Protein AF-A0A6J6LZM2-F1 (afdb_monomer)

Organism: NCBI:txid449393

Mean predicted aligned error: 17.9 Å

pLDDT: mean 74.16, std 23.74, range [33.97, 98.69]

Structure (mmCIF, N/CA/C/O backbone):
data_AF-A0A6J6LZM2-F1
#
_entry.id   AF-A0A6J6LZM2-F1
#
loop_
_atom_site.group_PDB
_atom_site.id
_atom_site.type_symbol
_atom_site.label_atom_id
_atom_site.label_alt_id
_atom_site.label_comp_id
_atom_site.label_asym_id
_atom_site.label_entity_id
_atom_site.label_seq_id
_atom_site.pdbx_PDB_ins_code
_atom_site.Cartn_x
_atom_site.Cartn_y
_atom_site.Cartn_z
_atom_site.occupancy
_atom_site.B_iso_or_equiv
_atom_site.auth_seq_id
_atom_site.auth_comp_id
_atom_site.auth_asym_id
_atom_site.auth_atom_id
_atom_site.pdbx_PDB_model_num
ATOM 1 N N . MET A 1 1 ? -71.709 -38.633 63.767 1.00 40.56 1 MET A N 1
ATOM 2 C CA . MET A 1 1 ? -70.399 -38.122 64.224 1.00 40.56 1 MET A CA 1
ATOM 3 C C . MET A 1 1 ? -69.840 -37.260 63.106 1.00 40.56 1 MET A C 1
ATOM 5 O O . MET A 1 1 ? -69.615 -37.784 62.026 1.00 40.56 1 MET A O 1
ATOM 9 N N . THR A 1 2 ? -69.737 -35.948 63.313 1.00 35.88 2 THR A N 1
ATOM 10 C CA . THR A 1 2 ? -69.469 -34.979 62.235 1.00 35.88 2 THR A CA 1
ATOM 11 C C . THR A 1 2 ? -68.066 -34.414 62.396 1.00 35.88 2 THR A C 1
ATOM 13 O O . THR A 1 2 ? -67.796 -33.762 63.401 1.00 35.88 2 THR A O 1
ATOM 16 N N . ILE A 1 3 ? -67.184 -34.636 61.420 1.00 43.44 3 ILE A N 1
ATOM 17 C CA . ILE A 1 3 ? -65.823 -34.088 61.435 1.00 43.44 3 ILE A CA 1
ATOM 18 C C . ILE A 1 3 ? -65.749 -32.944 60.422 1.00 43.44 3 ILE A C 1
ATOM 20 O O . ILE A 1 3 ? -65.958 -33.139 59.227 1.00 43.44 3 ILE A O 1
ATOM 24 N N . LYS A 1 4 ? -65.481 -31.734 60.921 1.00 45.94 4 LYS A N 1
ATOM 25 C CA . LYS A 1 4 ? -65.188 -30.551 60.106 1.00 45.94 4 LYS A CA 1
ATOM 26 C C . LYS A 1 4 ? -63.681 -30.509 59.858 1.00 45.94 4 LYS A C 1
ATOM 28 O O . LYS A 1 4 ? -62.927 -30.480 60.826 1.00 45.94 4 LYS A O 1
ATOM 33 N N . TYR A 1 5 ? -63.249 -30.430 58.602 1.00 47.47 5 TYR A N 1
ATOM 34 C CA . TYR A 1 5 ? -61.855 -30.125 58.271 1.00 47.47 5 TYR A CA 1
ATOM 35 C C . TYR A 1 5 ? -61.722 -28.650 57.891 1.00 47.47 5 TYR A C 1
ATOM 37 O O . TYR A 1 5 ? -62.470 -28.138 57.058 1.00 47.47 5 TYR A O 1
ATOM 45 N N . ALA A 1 6 ? -60.798 -27.953 58.553 1.00 47.53 6 ALA A N 1
ATOM 46 C CA . ALA A 1 6 ? -60.553 -26.533 58.342 1.00 47.53 6 ALA A CA 1
ATOM 47 C C . ALA A 1 6 ? -59.684 -26.290 57.098 1.00 47.53 6 ALA A C 1
ATOM 49 O O . ALA A 1 6 ? -58.771 -27.056 56.790 1.00 47.53 6 ALA A O 1
ATOM 50 N N . LYS A 1 7 ? -59.956 -25.186 56.399 1.00 45.88 7 LYS A N 1
ATOM 51 C CA . LYS A 1 7 ? -59.209 -24.745 55.219 1.00 45.88 7 LYS A CA 1
ATOM 52 C C . LYS A 1 7 ? -57.905 -24.073 55.665 1.00 45.88 7 LYS A C 1
ATOM 54 O O . LYS A 1 7 ? -57.946 -22.956 56.170 1.00 45.88 7 LYS A O 1
ATOM 59 N N . SER A 1 8 ? -56.766 -24.743 55.483 1.00 45.84 8 SER A N 1
ATOM 60 C CA . SER A 1 8 ? -55.446 -24.139 55.708 1.00 45.84 8 SER A CA 1
ATOM 61 C C . SER A 1 8 ? -55.007 -23.353 54.472 1.00 45.84 8 SER A C 1
ATOM 63 O O . SER A 1 8 ? -54.964 -23.901 53.371 1.00 45.84 8 SER A O 1
ATOM 65 N N . LEU A 1 9 ? -54.704 -22.066 54.650 1.00 38.81 9 LEU A N 1
ATOM 66 C CA . LEU A 1 9 ? -54.171 -21.188 53.612 1.00 38.81 9 LEU A CA 1
ATOM 67 C C . LEU A 1 9 ? -52.664 -21.031 53.837 1.00 38.81 9 LEU A C 1
ATOM 69 O O . LEU A 1 9 ? -52.239 -20.251 54.686 1.00 38.81 9 LEU A O 1
ATOM 73 N N . ALA A 1 10 ? -51.855 -21.776 53.085 1.00 46.41 10 ALA A N 1
ATOM 74 C CA . ALA A 1 10 ? -50.405 -21.620 53.117 1.00 46.41 10 ALA A CA 1
ATOM 75 C C . ALA A 1 10 ? -50.000 -20.348 52.353 1.00 46.41 10 ALA A C 1
ATOM 77 O O . ALA A 1 10 ? -49.985 -20.328 51.123 1.00 46.41 10 ALA A O 1
ATOM 78 N N .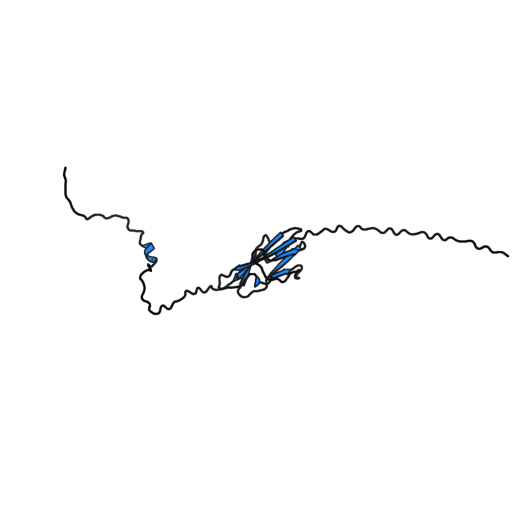 ALA A 1 11 ? -49.668 -19.285 53.085 1.00 40.69 11 ALA A N 1
ATOM 79 C CA . ALA A 1 11 ? -49.042 -18.099 52.514 1.00 40.69 11 ALA A CA 1
ATOM 80 C C . ALA A 1 11 ? -47.569 -18.404 52.193 1.00 40.69 11 ALA A C 1
ATOM 82 O O . ALA A 1 11 ? -46.698 -18.291 53.054 1.00 40.69 11 ALA A O 1
ATOM 83 N N . ALA A 1 12 ? -47.288 -18.807 50.953 1.00 45.56 12 ALA A N 1
ATOM 84 C CA . ALA A 1 12 ? -45.922 -18.881 50.451 1.00 45.56 12 ALA A CA 1
ATOM 85 C C . ALA A 1 12 ? -45.390 -17.453 50.244 1.00 45.56 12 ALA A C 1
ATOM 87 O O . ALA A 1 12 ? -45.835 -16.742 49.343 1.00 45.56 12 ALA A O 1
ATOM 88 N N . GLY A 1 13 ? -44.463 -17.021 51.100 1.00 45.56 13 GLY A N 1
ATOM 89 C CA . GLY A 1 13 ? -43.799 -15.728 50.955 1.00 45.56 13 GLY A CA 1
ATOM 90 C C . GLY A 1 13 ? -42.962 -15.693 49.678 1.00 45.56 13 GLY A C 1
ATOM 91 O O . GLY A 1 13 ? -42.060 -16.512 49.504 1.00 45.56 13 GLY A O 1
ATOM 92 N N . ALA A 1 14 ? -43.249 -14.745 48.786 1.00 51.59 14 ALA A N 1
ATOM 93 C CA . ALA A 1 14 ? -42.447 -14.535 47.591 1.00 51.59 14 ALA A CA 1
ATOM 94 C C . ALA A 1 14 ? -41.102 -13.898 47.973 1.00 51.59 14 ALA A C 1
ATOM 96 O O . ALA A 1 14 ? -41.057 -12.760 48.443 1.00 51.59 14 ALA A O 1
ATOM 97 N N . VAL A 1 15 ? -40.001 -14.614 47.743 1.00 47.09 15 VAL A N 1
ATOM 98 C CA . VAL A 1 15 ? -38.661 -14.020 47.782 1.00 47.09 15 VAL A CA 1
ATOM 99 C C . VAL A 1 15 ? -38.482 -13.220 46.496 1.00 47.09 15 VAL A C 1
ATOM 101 O O . VAL A 1 15 ? -38.313 -13.792 45.420 1.00 47.09 15 VAL A O 1
ATOM 104 N N . ALA A 1 16 ? -38.543 -11.893 46.599 1.00 49.19 16 ALA A N 1
ATOM 105 C CA . ALA A 1 16 ? -38.201 -11.015 45.491 1.00 49.19 16 ALA A CA 1
ATOM 106 C C . ALA A 1 16 ? -36.693 -11.117 45.222 1.00 49.19 16 ALA A C 1
ATOM 108 O O . ALA A 1 16 ? -35.876 -10.583 45.973 1.00 49.19 16 ALA A O 1
ATOM 109 N N . LEU A 1 17 ? -36.323 -11.823 44.153 1.00 46.66 17 LEU A N 1
ATOM 110 C CA . LEU A 1 17 ? -34.956 -11.826 43.657 1.00 46.66 17 LEU A CA 1
ATOM 111 C C . LEU A 1 17 ? -34.710 -10.475 42.974 1.00 46.66 17 LEU A C 1
ATOM 113 O O . LEU A 1 17 ? -35.109 -10.279 41.826 1.00 46.66 17 LEU A O 1
ATOM 117 N N . SER A 1 18 ? -34.107 -9.525 43.693 1.00 60.09 18 SER A N 1
ATOM 118 C CA . SER A 1 18 ? -33.718 -8.230 43.127 1.00 60.09 18 SER A CA 1
ATOM 119 C C . SER A 1 18 ? -32.687 -8.443 42.023 1.00 60.09 18 SER A C 1
ATOM 121 O O . SER A 1 18 ? -31.494 -8.586 42.290 1.00 60.09 18 SER A O 1
ATOM 123 N N . LEU A 1 19 ? -33.158 -8.479 40.777 1.00 56.97 19 LEU A N 1
ATOM 124 C CA . LEU A 1 19 ? -32.305 -8.537 39.604 1.00 56.97 19 LEU A CA 1
ATOM 125 C C . LEU A 1 19 ? -31.514 -7.228 39.535 1.00 56.97 19 LEU A C 1
ATOM 127 O O . LEU A 1 19 ? -32.080 -6.169 39.257 1.00 56.97 19 LEU A O 1
ATOM 131 N N . LEU A 1 20 ? -30.211 -7.294 39.812 1.00 55.22 20 LEU A N 1
ATOM 132 C CA . LEU A 1 20 ? -29.322 -6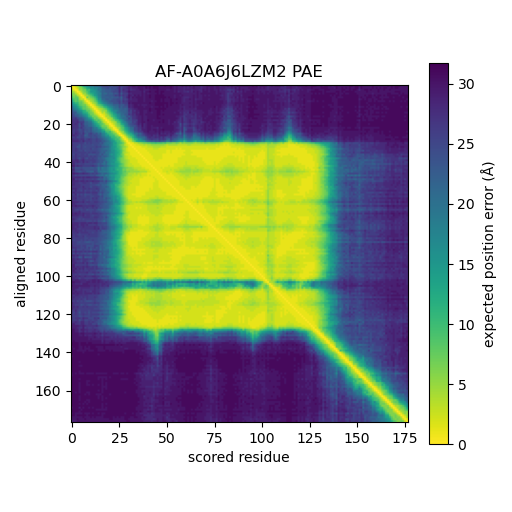.161 39.599 1.00 55.22 20 LEU A CA 1
ATOM 133 C C . LEU A 1 20 ? -29.268 -5.892 38.094 1.00 55.22 20 LEU A C 1
ATOM 135 O O . LEU A 1 20 ? -28.583 -6.600 37.356 1.00 55.22 20 LEU A O 1
ATOM 139 N N . VAL A 1 21 ? -29.987 -4.864 37.644 1.00 60.09 21 VAL A N 1
ATOM 140 C CA . VAL A 1 21 ? -29.789 -4.300 36.310 1.00 60.09 21 VAL A CA 1
ATOM 141 C C . VAL A 1 21 ? -28.433 -3.610 36.328 1.00 60.09 21 VAL A C 1
ATOM 143 O O . VAL A 1 21 ? -28.313 -2.428 36.647 1.00 60.09 21 VAL A O 1
ATOM 146 N N . VAL A 1 22 ? -27.393 -4.375 36.001 1.00 59.88 22 VAL A N 1
ATOM 147 C CA . VAL A 1 22 ? -26.161 -3.806 35.470 1.00 59.88 22 VAL A CA 1
ATOM 148 C C . VAL A 1 22 ? -26.579 -3.119 34.176 1.00 59.88 22 VAL A C 1
ATOM 150 O O . VAL A 1 22 ? -26.944 -3.785 33.206 1.00 59.88 22 VAL A O 1
ATOM 153 N N . ALA A 1 23 ? -26.612 -1.784 34.192 1.00 61.09 23 ALA A N 1
ATOM 154 C CA . ALA A 1 23 ? -26.753 -1.006 32.969 1.00 61.09 23 ALA A CA 1
ATOM 155 C C . ALA A 1 23 ? -25.689 -1.493 31.970 1.00 61.09 23 ALA A C 1
ATOM 157 O O . ALA A 1 23 ? -24.592 -1.847 32.417 1.00 61.09 23 ALA A O 1
ATOM 158 N N . PRO A 1 24 ? -25.979 -1.552 30.656 1.00 57.56 24 PRO A N 1
ATOM 159 C CA . PRO A 1 24 ? -24.965 -1.939 29.687 1.00 57.56 24 PRO A CA 1
ATOM 160 C C . PRO A 1 24 ? -23.736 -1.062 29.916 1.00 57.56 24 PRO A C 1
ATOM 162 O O . PRO A 1 24 ? -23.845 0.165 29.883 1.00 57.56 24 PRO A O 1
ATOM 165 N N . SER A 1 25 ? -22.602 -1.706 30.219 1.00 53.34 25 SER A N 1
ATOM 166 C CA . SER A 1 25 ? -21.306 -1.036 30.347 1.00 53.34 25 SER A CA 1
ATOM 167 C C . SER A 1 25 ? -21.168 -0.092 29.169 1.00 53.34 25 SER A C 1
ATOM 169 O O . SER A 1 25 ? -21.342 -0.562 28.045 1.00 53.34 25 SER A O 1
ATOM 171 N N . ASN A 1 26 ? -20.911 1.196 29.432 1.00 55.59 26 ASN A N 1
ATOM 172 C CA . ASN A 1 26 ? -20.861 2.232 28.406 1.00 55.59 26 ASN A CA 1
ATOM 173 C C . ASN A 1 26 ? -20.104 1.699 27.190 1.00 55.59 26 ASN A C 1
ATOM 175 O O . ASN A 1 26 ? -18.891 1.492 27.263 1.00 55.59 26 ASN A O 1
ATOM 179 N N . ALA A 1 27 ? -20.829 1.450 26.100 1.00 56.34 27 ALA A N 1
ATOM 180 C CA . ALA A 1 27 ? -20.200 1.182 24.828 1.00 56.34 27 ALA A CA 1
ATOM 181 C C . ALA A 1 27 ? -19.517 2.491 24.445 1.00 56.34 27 ALA A C 1
ATOM 183 O O . ALA A 1 27 ? -20.181 3.462 24.083 1.00 56.34 27 ALA A O 1
ATOM 184 N N . VAL A 1 28 ? -18.198 2.539 24.621 1.00 54.69 28 VAL A N 1
ATOM 185 C CA . VAL A 1 28 ? -17.382 3.523 23.926 1.00 54.69 28 VAL A CA 1
ATOM 186 C C . VAL A 1 28 ? -17.591 3.196 22.456 1.00 54.69 28 VAL A C 1
ATOM 188 O O . VAL A 1 28 ? -17.174 2.134 21.995 1.00 54.69 28 VAL A O 1
ATOM 191 N N . GLU A 1 29 ? -18.322 4.052 21.744 1.00 60.62 29 GLU A N 1
ATOM 192 C CA . GLU A 1 29 ? -18.279 4.010 20.290 1.00 60.62 29 GLU A CA 1
ATOM 193 C C . GLU A 1 29 ? -16.855 4.405 19.906 1.00 60.62 29 GLU A C 1
ATOM 195 O O . GLU A 1 29 ? -16.469 5.569 19.994 1.00 60.62 29 GLU A O 1
ATOM 200 N N . GLU A 1 30 ? -16.049 3.396 19.579 1.00 71.12 30 GLU A N 1
ATOM 201 C CA . GLU A 1 30 ? -14.716 3.566 19.017 1.00 71.12 30 GLU A CA 1
ATOM 202 C C . GLU A 1 30 ? -14.869 4.335 17.703 1.00 71.12 30 GLU A C 1
ATOM 204 O O . GLU A 1 30 ? -15.241 3.753 16.680 1.00 71.12 30 GLU A O 1
ATOM 209 N N . THR A 1 31 ? -14.634 5.651 17.736 1.00 92.06 31 THR A N 1
ATOM 210 C CA . THR A 1 31 ? -14.654 6.490 16.535 1.00 92.06 31 THR A CA 1
ATOM 211 C C . THR A 1 31 ? -13.666 5.896 15.534 1.00 92.06 31 THR A C 1
ATOM 213 O O . THR A 1 31 ? -12.463 5.873 15.825 1.00 92.06 31 THR A O 1
ATOM 216 N N . PRO A 1 32 ? -14.132 5.394 14.378 1.00 94.69 32 PRO A N 1
ATOM 217 C CA . PRO A 1 32 ? -13.262 4.690 13.457 1.00 94.69 32 PRO A CA 1
ATOM 218 C C . PRO A 1 32 ? -12.208 5.639 12.889 1.00 94.69 32 PRO A C 1
ATOM 220 O O . PRO A 1 32 ? -12.430 6.844 12.758 1.00 94.69 32 PRO A O 1
ATOM 223 N N . ALA A 1 33 ? -11.062 5.066 12.555 1.00 96.06 33 ALA A N 1
ATOM 224 C CA . ALA A 1 33 ? -9.932 5.741 11.947 1.00 96.06 33 ALA A CA 1
ATOM 225 C C . ALA A 1 33 ? -9.829 5.389 10.457 1.00 96.06 33 ALA A C 1
ATOM 227 O O . ALA A 1 33 ? -10.420 4.404 9.997 1.00 96.06 33 ALA A O 1
ATOM 228 N N . THR A 1 34 ? -9.054 6.167 9.706 1.00 96.88 34 THR A N 1
ATOM 229 C CA . THR A 1 34 ? -8.926 6.023 8.250 1.00 96.88 34 THR A CA 1
ATOM 230 C C . THR A 1 34 ? -7.465 5.871 7.834 1.00 96.88 34 THR A C 1
ATOM 232 O O . THR A 1 34 ? -6.629 6.710 8.155 1.00 96.88 34 THR A O 1
ATOM 235 N N . ILE A 1 35 ? -7.153 4.815 7.078 1.00 96.38 35 ILE A N 1
ATOM 236 C CA . ILE A 1 35 ? -5.832 4.595 6.474 1.00 96.38 35 ILE A CA 1
ATOM 237 C C . ILE A 1 35 ? -5.965 4.644 4.950 1.00 96.38 35 ILE A C 1
ATOM 239 O O . ILE A 1 35 ? -6.695 3.843 4.368 1.00 96.38 35 ILE A O 1
ATOM 243 N N . HIS A 1 36 ? -5.215 5.526 4.294 1.00 96.62 36 HIS A N 1
ATOM 244 C CA . HIS A 1 36 ? -5.037 5.549 2.843 1.00 96.62 36 HIS A CA 1
ATOM 245 C C . HIS A 1 36 ? -3.698 4.913 2.470 1.00 96.62 36 HIS A C 1
ATOM 247 O O . HIS A 1 36 ? -2.644 5.375 2.907 1.00 96.62 36 HIS A O 1
ATOM 253 N N . VAL A 1 37 ? -3.728 3.873 1.636 1.00 97.06 37 VAL A N 1
ATOM 254 C CA . VAL A 1 37 ? -2.528 3.232 1.083 1.00 97.06 37 VAL A CA 1
ATOM 255 C C . VAL A 1 37 ? -2.360 3.654 -0.371 1.00 97.06 37 VAL A C 1
ATOM 257 O O . VAL A 1 37 ? -3.142 3.246 -1.231 1.00 97.06 37 VAL A O 1
ATOM 260 N N . VAL A 1 38 ? -1.331 4.453 -0.650 1.00 97.00 38 VAL A N 1
ATOM 261 C CA . VAL A 1 38 ? -1.004 4.943 -1.996 1.00 97.00 38 VAL A CA 1
ATOM 262 C C . VAL A 1 38 ? 0.202 4.184 -2.543 1.00 97.00 38 VAL A C 1
ATOM 264 O O . VAL A 1 38 ? 1.238 4.069 -1.889 1.00 97.00 38 VAL A O 1
ATOM 267 N N . SER A 1 39 ? 0.083 3.697 -3.774 1.00 97.44 39 SER A N 1
ATOM 268 C CA . SER A 1 39 ? 1.181 3.127 -4.546 1.00 97.44 39 SER A CA 1
ATOM 269 C C . SER A 1 39 ? 1.666 4.153 -5.569 1.00 97.44 39 SER A C 1
ATOM 271 O O . SER A 1 39 ? 0.893 4.713 -6.343 1.00 97.44 39 SER A O 1
ATOM 273 N N . GLN A 1 40 ? 2.961 4.439 -5.548 1.00 97.50 40 GLN A N 1
ATOM 274 C CA . GLN A 1 40 ? 3.660 5.248 -6.538 1.00 97.50 40 GLN A CA 1
ATOM 275 C C . GLN A 1 40 ? 4.688 4.357 -7.229 1.00 97.50 40 GLN A C 1
ATOM 277 O O . GLN A 1 40 ? 5.322 3.530 -6.573 1.00 97.50 40 GLN A O 1
ATOM 282 N N . VAL A 1 41 ? 4.857 4.522 -8.540 1.00 98.12 41 VAL A N 1
ATOM 283 C CA . VAL A 1 41 ? 5.811 3.732 -9.325 1.00 98.12 41 VAL A CA 1
ATOM 284 C C . VAL A 1 41 ? 6.700 4.663 -10.135 1.00 98.12 41 VAL A C 1
ATOM 286 O O . VAL A 1 41 ? 6.203 5.560 -10.814 1.00 98.12 41 VAL A O 1
ATOM 289 N N . VAL A 1 42 ? 8.009 4.443 -10.053 1.00 97.25 42 VAL A N 1
ATOM 290 C CA . VAL A 1 42 ? 9.018 5.086 -10.896 1.00 97.25 42 VAL A CA 1
ATOM 291 C C . VAL A 1 42 ? 9.567 4.030 -11.850 1.00 97.25 42 VAL A C 1
ATOM 293 O O . VAL A 1 42 ? 9.842 2.906 -11.437 1.00 97.25 42 VAL A O 1
ATOM 296 N N . ASN A 1 43 ? 9.654 4.408 -13.123 1.00 95.69 43 ASN A N 1
ATOM 297 C CA . ASN A 1 43 ? 10.092 3.579 -14.241 1.00 95.69 43 ASN A CA 1
ATOM 298 C C . ASN A 1 43 ? 11.156 4.363 -15.030 1.00 95.69 43 ASN A C 1
ATOM 300 O O . ASN A 1 43 ? 10.839 4.964 -16.059 1.00 95.69 43 ASN A O 1
ATOM 304 N N . ASP A 1 44 ? 12.382 4.448 -14.512 1.00 94.69 44 ASP A N 1
ATOM 305 C CA . ASP A 1 44 ? 13.494 5.184 -15.135 1.00 94.69 44 ASP A CA 1
ATOM 306 C C . ASP A 1 44 ? 14.632 4.283 -15.658 1.00 94.69 44 ASP A C 1
ATOM 308 O O . ASP A 1 44 ? 15.559 4.758 -16.318 1.00 94.69 44 ASP A O 1
ATOM 312 N N 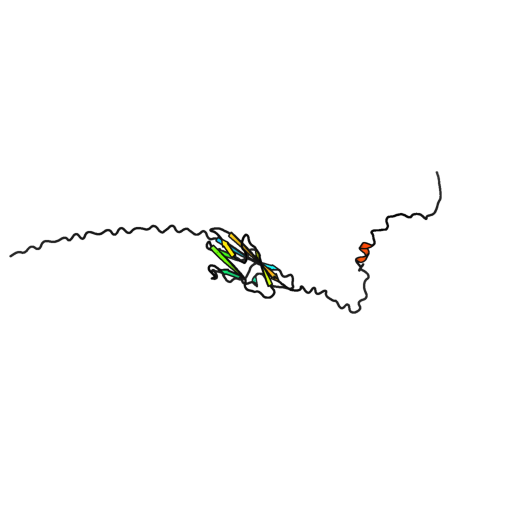. ASN A 1 45 ? 14.543 2.964 -15.460 1.00 93.88 45 ASN A N 1
ATOM 313 C CA . ASN A 1 45 ? 15.499 1.947 -15.914 1.00 93.88 45 ASN A CA 1
ATOM 314 C C . ASN A 1 45 ? 14.841 0.883 -16.822 1.00 93.88 45 ASN A C 1
ATOM 316 O O . ASN A 1 45 ? 15.171 -0.300 -16.756 1.00 93.88 45 ASN A O 1
ATOM 320 N N . LEU A 1 46 ? 13.965 1.327 -17.736 1.00 90.19 46 LEU A N 1
ATOM 321 C CA . LEU A 1 46 ? 13.195 0.507 -18.695 1.00 90.19 46 LEU A CA 1
ATOM 322 C C . LEU A 1 46 ? 12.061 -0.340 -18.077 1.00 90.19 46 LEU A C 1
ATOM 324 O O . LEU A 1 46 ? 11.444 -1.146 -18.780 1.00 90.19 46 LEU A O 1
ATOM 328 N N . GLY A 1 47 ? 11.739 -0.133 -16.800 1.00 94.12 47 GLY A N 1
ATOM 329 C CA . GLY A 1 47 ? 10.537 -0.655 -16.164 1.00 94.12 47 GLY A CA 1
ATOM 330 C C . GLY A 1 47 ? 9.249 -0.174 -16.840 1.00 94.12 47 GLY A C 1
ATOM 331 O O . GLY A 1 47 ? 9.200 0.859 -17.507 1.00 94.12 47 GLY A O 1
ATOM 332 N N . THR A 1 48 ? 8.175 -0.949 -16.687 1.00 95.81 48 THR A N 1
ATOM 333 C CA . THR A 1 48 ? 6.864 -0.663 -17.306 1.00 95.81 48 THR A CA 1
ATOM 334 C C . THR A 1 48 ? 5.680 -0.903 -16.370 1.00 95.81 48 THR A C 1
ATOM 336 O O . THR A 1 48 ? 4.530 -0.850 -16.807 1.00 95.81 48 THR A O 1
ATOM 339 N N . LYS A 1 49 ? 5.936 -1.180 -15.085 1.00 98.00 49 LYS A N 1
ATOM 340 C CA . LYS A 1 49 ? 4.888 -1.513 -14.117 1.00 98.00 49 LYS A CA 1
ATOM 341 C C . LYS A 1 49 ? 4.008 -0.316 -13.785 1.00 98.00 49 LYS A C 1
ATOM 343 O O . LYS A 1 49 ? 4.473 0.820 -13.705 1.00 98.00 49 LYS A O 1
ATOM 348 N N . LEU A 1 50 ? 2.733 -0.600 -13.556 1.00 98.12 50 LEU A N 1
ATOM 349 C CA . LEU A 1 50 ? 1.736 0.336 -13.050 1.00 98.12 50 LEU A CA 1
ATOM 350 C C . LEU A 1 50 ? 1.548 0.131 -11.541 1.00 98.12 50 LEU A C 1
ATOM 352 O O . LEU A 1 50 ? 1.876 -0.927 -11.006 1.00 98.12 50 LEU A O 1
ATOM 356 N N . ALA A 1 51 ? 0.953 1.108 -10.850 1.00 97.94 51 ALA A N 1
ATOM 357 C CA . ALA A 1 51 ? 0.628 0.998 -9.420 1.00 97.94 51 ALA A CA 1
ATOM 358 C C . ALA A 1 51 ? -0.183 -0.274 -9.085 1.00 97.94 51 ALA A C 1
ATOM 360 O O . ALA A 1 51 ? 0.045 -0.914 -8.060 1.00 97.94 51 ALA A O 1
ATOM 361 N N . SER A 1 52 ? -1.061 -0.694 -10.002 1.00 98.19 52 SER A N 1
ATOM 362 C CA . SER A 1 52 ? -1.892 -1.897 -9.890 1.00 98.19 52 SER A CA 1
ATOM 363 C C . SER A 1 52 ? -1.142 -3.226 -10.013 1.00 98.19 52 SER A C 1
ATOM 365 O O . SER A 1 52 ? -1.692 -4.254 -9.628 1.00 98.19 52 SER A O 1
ATOM 367 N N . ASP A 1 53 ? 0.092 -3.237 -10.529 1.00 98.50 53 ASP A N 1
ATOM 368 C CA . ASP A 1 53 ? 0.914 -4.455 -10.589 1.00 98.50 53 ASP A CA 1
ATOM 369 C C . ASP A 1 53 ? 1.503 -4.834 -9.218 1.00 98.50 53 ASP A C 1
ATOM 371 O O . ASP A 1 53 ? 1.951 -5.965 -9.016 1.00 98.50 53 ASP A O 1
ATOM 375 N N . PHE A 1 54 ? 1.490 -3.905 -8.259 1.00 98.44 54 PHE A N 1
ATOM 376 C CA . PHE A 1 54 ? 1.932 -4.129 -6.888 1.00 98.44 54 PHE A CA 1
ATOM 377 C C . PHE A 1 54 ? 0.739 -4.569 -6.037 1.00 98.44 54 PHE A C 1
ATOM 379 O O . PHE A 1 54 ? -0.218 -3.823 -5.852 1.00 98.44 54 PHE A O 1
ATOM 386 N N . THR A 1 55 ? 0.780 -5.791 -5.504 1.00 98.69 55 THR A N 1
ATOM 387 C CA . THR A 1 55 ? -0.259 -6.289 -4.586 1.00 98.69 55 THR A CA 1
ATOM 388 C C . THR A 1 55 ? 0.104 -5.943 -3.147 1.00 98.69 55 THR A C 1
ATOM 390 O O . THR A 1 55 ? 1.198 -6.281 -2.694 1.00 98.69 55 THR A O 1
ATOM 393 N N . PHE A 1 56 ? -0.818 -5.313 -2.426 1.00 98.38 56 PHE A N 1
ATOM 394 C CA . PHE A 1 56 ? -0.669 -4.883 -1.040 1.00 98.38 56 PHE A CA 1
ATOM 395 C C . PHE A 1 56 ? -1.571 -5.672 -0.083 1.00 98.38 56 PHE A C 1
ATOM 397 O O . PHE A 1 56 ? -2.588 -6.244 -0.474 1.00 98.38 56 PHE A O 1
ATOM 404 N N . SER A 1 57 ? -1.201 -5.647 1.195 1.00 98.25 57 SER A N 1
ATOM 405 C CA . SER A 1 57 ? -1.959 -6.190 2.325 1.00 98.25 57 SER A CA 1
ATOM 406 C C . SER A 1 57 ? -1.861 -5.235 3.509 1.00 98.25 57 SER A C 1
ATOM 408 O O . SER A 1 57 ? -0.752 -4.923 3.937 1.00 98.25 57 SER A O 1
ATOM 410 N N . VAL A 1 58 ? -2.991 -4.828 4.088 1.00 97.94 58 VAL A N 1
ATOM 411 C CA . VAL A 1 58 ? -3.041 -4.213 5.422 1.00 97.94 58 VAL A CA 1
ATOM 412 C C . VAL A 1 58 ? -3.330 -5.317 6.437 1.00 97.94 58 VAL A C 1
ATOM 414 O O . VAL A 1 58 ? -4.293 -6.072 6.290 1.00 97.94 58 VAL A O 1
ATOM 417 N N . LYS A 1 59 ? -2.494 -5.427 7.473 1.00 97.69 59 LYS A N 1
ATOM 418 C CA . LYS A 1 59 ? -2.620 -6.467 8.500 1.00 97.69 59 LYS A CA 1
ATOM 419 C C . LYS A 1 59 ? -2.776 -5.900 9.902 1.00 97.69 59 LYS A C 1
ATOM 421 O O . LYS A 1 59 ? -2.118 -4.928 10.257 1.00 97.69 59 LYS A O 1
ATOM 426 N N . PHE A 1 60 ? -3.585 -6.579 10.712 1.00 96.56 60 PHE A N 1
ATOM 427 C CA . PHE A 1 60 ? -3.749 -6.349 12.146 1.00 96.56 60 PHE A CA 1
ATOM 428 C C . PHE A 1 60 ? -3.464 -7.652 12.896 1.00 96.56 60 PHE A C 1
ATOM 430 O O . PHE A 1 60 ? -3.949 -8.714 12.507 1.00 96.56 60 PHE A O 1
ATOM 437 N N . GLY A 1 61 ? -2.624 -7.611 13.935 1.00 94.06 61 GLY A N 1
ATOM 438 C CA . GLY A 1 61 ? -2.227 -8.822 14.672 1.00 94.06 61 GLY A CA 1
ATOM 439 C C . GLY A 1 61 ? -1.570 -9.919 13.809 1.00 94.06 61 GLY A C 1
ATOM 440 O O . GLY A 1 61 ? -1.584 -11.085 14.189 1.00 94.06 61 GLY A O 1
ATOM 441 N N . GLY A 1 62 ? -1.028 -9.565 12.635 1.00 93.31 62 GLY A N 1
ATOM 442 C CA . GLY A 1 62 ? -0.433 -10.496 11.665 1.00 93.31 62 GLY A CA 1
ATOM 443 C C . GLY A 1 62 ? -1.399 -11.092 10.627 1.00 93.31 62 GLY A C 1
ATOM 444 O O . GLY A 1 62 ? -0.933 -11.706 9.666 1.00 93.31 62 GLY A O 1
ATOM 445 N N . ALA A 1 63 ? -2.712 -10.882 10.763 1.00 96.62 63 ALA A N 1
ATOM 446 C CA . ALA A 1 63 ? -3.730 -11.329 9.809 1.00 96.62 63 ALA A CA 1
ATOM 447 C C . ALA A 1 63 ? -4.185 -10.186 8.887 1.00 96.62 63 ALA A C 1
ATOM 449 O O . ALA A 1 63 ? -4.208 -9.029 9.302 1.00 96.62 63 ALA A O 1
ATOM 450 N N . ASP A 1 64 ? -4.545 -10.507 7.643 1.00 98.06 64 ASP A N 1
ATOM 451 C CA . ASP A 1 64 ? -5.128 -9.549 6.697 1.00 98.06 64 ASP A CA 1
ATOM 452 C C . ASP A 1 64 ? -6.487 -9.032 7.190 1.00 98.06 64 ASP A C 1
ATOM 454 O O . ASP A 1 64 ? -7.316 -9.808 7.673 1.00 98.06 64 ASP A O 1
ATOM 458 N N . ILE A 1 65 ? -6.720 -7.723 7.063 1.00 98.00 65 ILE A N 1
ATOM 459 C CA . ILE A 1 65 ? -8.023 -7.118 7.373 1.00 98.00 65 ILE A CA 1
ATOM 460 C C . ILE A 1 65 ? -8.990 -7.235 6.185 1.00 98.00 65 ILE A C 1
ATOM 462 O O . ILE A 1 65 ? -8.594 -7.558 5.063 1.00 98.00 65 ILE A O 1
ATOM 466 N N . ALA A 1 66 ? -10.272 -6.936 6.411 1.00 97.88 66 ALA A N 1
ATOM 467 C CA . ALA A 1 66 ? -11.259 -6.878 5.335 1.00 97.88 66 ALA A CA 1
ATOM 468 C C . ALA A 1 66 ? -10.808 -5.916 4.216 1.00 97.88 66 ALA A C 1
ATOM 470 O O . ALA A 1 66 ? -10.394 -4.790 4.484 1.00 97.88 66 ALA A O 1
ATOM 471 N N . GLY A 1 67 ? -10.877 -6.376 2.964 1.00 97.62 67 GLY A N 1
ATOM 472 C CA . GLY A 1 67 ? -10.364 -5.647 1.798 1.00 97.62 67 GLY A CA 1
ATOM 473 C C . GLY A 1 67 ? -8.890 -5.912 1.465 1.00 97.62 67 GLY A C 1
ATOM 474 O O . GLY A 1 67 ? -8.417 -5.397 0.460 1.00 97.62 67 GLY A O 1
ATOM 475 N N . SER A 1 68 ? -8.168 -6.718 2.252 1.00 97.94 68 SER A N 1
ATOM 476 C CA . SER A 1 68 ? -6.827 -7.215 1.903 1.00 97.94 68 SER A CA 1
ATOM 477 C C . SER A 1 68 ? -6.849 -8.693 1.473 1.00 97.94 68 SER A C 1
ATOM 479 O O . SER A 1 68 ? -7.651 -9.463 2.008 1.00 97.94 68 SER A O 1
ATOM 481 N N . PRO A 1 69 ? -5.963 -9.124 0.551 1.00 98.44 69 PRO A N 1
ATOM 482 C CA . PRO A 1 69 ? -5.046 -8.304 -0.249 1.00 98.44 69 PRO A CA 1
ATOM 483 C C . PRO A 1 69 ? -5.767 -7.513 -1.358 1.00 98.44 69 PRO A C 1
ATOM 485 O O . PRO A 1 69 ? -6.878 -7.856 -1.759 1.00 98.44 69 PRO A O 1
ATOM 488 N N . PHE A 1 70 ? -5.112 -6.475 -1.877 1.00 98.62 70 PHE A N 1
ATOM 489 C CA . PHE A 1 70 ? -5.636 -5.566 -2.902 1.00 98.62 70 PHE A CA 1
ATOM 490 C C . PHE A 1 70 ? -4.546 -5.150 -3.901 1.00 98.62 70 PHE A C 1
ATOM 492 O O . PHE A 1 70 ? -3.355 -5.215 -3.602 1.00 98.62 70 PHE A O 1
ATOM 499 N N . ALA A 1 71 ? -4.945 -4.721 -5.099 1.00 98.56 71 ALA A N 1
ATOM 500 C CA . ALA A 1 71 ? -4.031 -4.100 -6.058 1.00 98.56 71 ALA A CA 1
ATOM 501 C C . ALA A 1 71 ? -3.745 -2.645 -5.653 1.00 98.56 71 ALA A C 1
ATOM 503 O O . ALA A 1 71 ? -4.648 -1.941 -5.202 1.00 98.56 71 ALA A O 1
ATOM 504 N N . GLY A 1 72 ? -2.502 -2.195 -5.822 1.00 97.94 72 GLY A N 1
ATOM 505 C CA . GLY A 1 72 ? -2.103 -0.819 -5.551 1.00 97.94 72 GLY A CA 1
ATOM 506 C C . GLY A 1 72 ? -2.826 0.189 -6.447 1.00 97.94 72 GLY A C 1
ATOM 507 O O . GLY A 1 72 ? -3.189 -0.101 -7.586 1.00 97.94 72 GLY A O 1
ATOM 508 N N . ALA A 1 73 ? -3.015 1.398 -5.928 1.00 97.81 73 ALA A N 1
ATOM 509 C CA . ALA A 1 73 ? -3.588 2.518 -6.665 1.00 97.81 73 ALA A CA 1
ATOM 510 C C . ALA A 1 73 ? -2.752 3.776 -6.423 1.00 97.81 73 ALA A C 1
ATOM 512 O O . ALA A 1 73 ? -2.254 3.993 -5.316 1.00 97.81 73 ALA A O 1
ATOM 513 N N . ASP A 1 74 ? -2.601 4.590 -7.460 1.00 94.25 74 ASP A N 1
ATOM 514 C CA . ASP A 1 74 ? -1.979 5.906 -7.400 1.00 94.25 74 ASP A CA 1
ATOM 515 C C . ASP A 1 74 ? -2.989 6.986 -6.970 1.00 94.25 74 ASP A C 1
ATOM 517 O O . ASP A 1 74 ? -4.121 6.699 -6.568 1.00 94.25 74 ASP A O 1
ATOM 521 N N . GLY A 1 75 ? -2.559 8.251 -6.975 1.00 94.44 75 GLY A N 1
ATOM 522 C CA . GLY A 1 75 ? -3.401 9.385 -6.597 1.00 94.44 75 GLY A CA 1
ATOM 523 C C . GLY A 1 75 ? -3.920 9.278 -5.159 1.00 94.44 75 GLY A C 1
ATOM 524 O O . GLY A 1 75 ? -3.158 9.438 -4.211 1.00 94.44 75 GLY A O 1
ATOM 525 N N . ALA A 1 76 ? -5.223 9.025 -5.007 1.00 91.00 76 ALA A N 1
ATOM 526 C CA . ALA A 1 76 ? -5.882 8.876 -3.706 1.00 91.00 76 ALA A CA 1
ATOM 527 C C . ALA A 1 76 ? -5.627 7.513 -3.024 1.00 91.00 76 ALA A C 1
ATOM 529 O O . ALA A 1 76 ? -5.915 7.365 -1.837 1.00 91.00 76 ALA A O 1
ATOM 530 N N . GLY A 1 77 ? -5.090 6.523 -3.747 1.00 96.31 77 GLY A N 1
ATOM 531 C CA . GLY A 1 77 ? -4.813 5.195 -3.202 1.00 96.31 77 GLY A CA 1
ATOM 532 C C . GLY A 1 77 ? -6.067 4.385 -2.851 1.00 96.31 77 GLY A C 1
ATOM 533 O O . GLY A 1 77 ? -7.138 4.564 -3.430 1.00 96.31 77 GLY A O 1
ATOM 534 N N . THR A 1 78 ? -5.917 3.455 -1.906 1.00 98.19 78 THR A N 1
ATOM 535 C CA . THR A 1 78 ? -7.003 2.623 -1.360 1.00 98.19 78 THR A CA 1
ATOM 536 C C . THR A 1 78 ? -7.277 2.995 0.094 1.00 98.19 78 THR A C 1
ATOM 538 O O . THR A 1 78 ? -6.361 2.985 0.916 1.00 98.19 78 THR A O 1
ATOM 541 N N . THR A 1 79 ? -8.535 3.298 0.414 1.00 98.19 79 THR A N 1
ATOM 542 C CA . THR A 1 79 ? -8.978 3.724 1.750 1.00 98.19 79 THR A CA 1
ATOM 543 C C . THR A 1 79 ? -9.500 2.551 2.579 1.00 98.19 79 THR A C 1
ATOM 545 O O . THR A 1 79 ? -10.345 1.788 2.112 1.00 98.19 79 THR A O 1
ATOM 548 N N . PHE A 1 80 ? -9.072 2.465 3.837 1.00 97.88 80 PHE A N 1
ATOM 549 C CA . PHE A 1 80 ? -9.553 1.515 4.836 1.00 97.88 80 PHE A CA 1
ATOM 550 C C . PHE A 1 80 ? -10.115 2.260 6.045 1.00 97.88 80 PHE A C 1
ATOM 552 O O . PHE A 1 80 ? -9.411 3.055 6.663 1.00 97.88 80 PHE A O 1
ATOM 559 N N . THR A 1 81 ? -11.358 1.959 6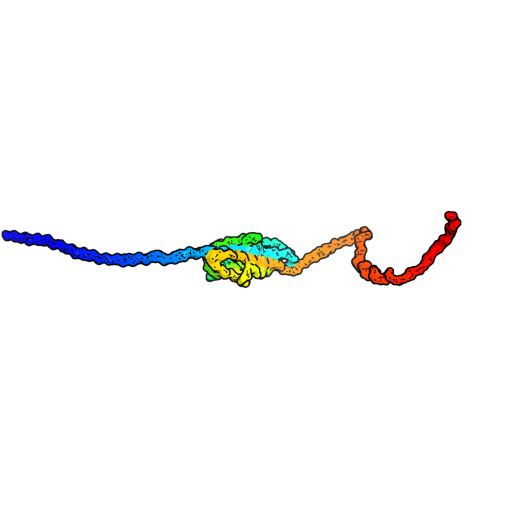.416 1.00 97.56 81 THR A N 1
ATOM 560 C CA . THR A 1 81 ? -11.942 2.373 7.699 1.00 97.56 81 THR A CA 1
ATOM 561 C C . THR A 1 81 ? -11.681 1.275 8.725 1.00 97.56 81 THR A C 1
ATOM 563 O O . THR A 1 81 ? -12.074 0.126 8.516 1.00 97.56 81 THR A O 1
ATOM 566 N N . VAL A 1 82 ? -10.991 1.609 9.813 1.00 96.31 82 VAL A N 1
ATOM 567 C CA . VAL A 1 82 ? -10.458 0.651 10.792 1.00 96.31 82 VAL A CA 1
ATOM 568 C C . VAL A 1 82 ? -10.738 1.094 12.229 1.00 96.31 82 VAL A C 1
ATOM 570 O O . VAL A 1 82 ? -11.089 2.244 12.481 1.00 96.31 82 VAL A O 1
ATOM 573 N N . ALA A 1 83 ? -10.595 0.179 13.187 1.00 95.81 83 ALA A N 1
ATOM 574 C CA . ALA A 1 83 ? -10.544 0.550 14.600 1.00 95.81 83 ALA A CA 1
ATOM 575 C C . ALA A 1 83 ? -9.179 1.196 14.933 1.00 95.81 83 ALA A C 1
ATOM 577 O O . ALA A 1 83 ? -8.205 0.953 14.217 1.00 95.81 83 ALA A O 1
ATOM 578 N N . PRO A 1 84 ? -9.067 1.979 16.016 1.00 94.62 84 PRO A N 1
ATOM 579 C CA . PRO A 1 84 ? -7.774 2.459 16.503 1.00 94.62 84 PRO A CA 1
ATOM 580 C C . PRO A 1 84 ? -6.826 1.296 16.816 1.00 94.62 84 PRO A C 1
ATOM 582 O O . PRO A 1 84 ? -7.242 0.262 17.346 1.00 94.62 84 PRO A O 1
ATOM 585 N N . GLY A 1 85 ? -5.537 1.445 16.510 1.00 93.75 85 GLY A N 1
ATOM 586 C CA . GLY A 1 85 ? -4.573 0.372 16.733 1.00 93.75 85 GLY A CA 1
ATOM 587 C C . GLY A 1 85 ? -3.273 0.490 15.947 1.00 93.75 85 GLY A C 1
ATOM 588 O O . GLY A 1 85 ? -2.910 1.552 15.447 1.00 93.75 85 GLY A O 1
ATOM 589 N N . SER A 1 86 ? -2.557 -0.634 15.867 1.00 94.44 86 SER A N 1
ATOM 590 C CA . SER A 1 86 ? -1.307 -0.768 15.119 1.00 94.44 86 SER A CA 1
ATOM 591 C C . SER A 1 86 ? -1.479 -1.770 13.980 1.00 94.44 86 SER A C 1
ATOM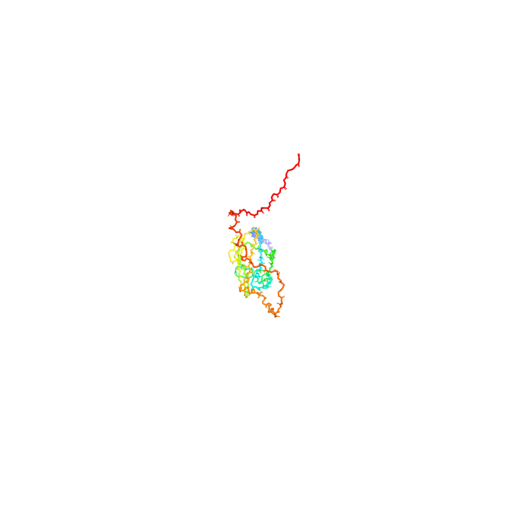 593 O O . SER A 1 86 ? -1.885 -2.916 14.192 1.00 94.44 86 SER A O 1
ATOM 595 N N . TYR A 1 87 ? -1.170 -1.309 12.775 1.00 96.06 87 TYR A N 1
ATOM 596 C CA . TYR A 1 87 ? -1.326 -2.003 11.508 1.00 96.06 87 TYR A CA 1
ATOM 597 C C . TYR A 1 87 ? 0.022 -2.101 10.794 1.00 96.06 87 TYR A C 1
ATOM 599 O O . TYR A 1 87 ? 0.904 -1.261 10.968 1.00 96.06 87 TYR A O 1
ATOM 607 N N . VAL A 1 88 ? 0.174 -3.115 9.944 1.00 95.69 88 VAL A N 1
ATOM 608 C CA . VAL A 1 88 ? 1.325 -3.232 9.041 1.00 95.69 88 VAL A CA 1
ATOM 609 C C . VAL A 1 88 ? 0.821 -3.341 7.613 1.00 95.69 88 VAL A C 1
ATOM 611 O O . VAL A 1 88 ? 0.114 -4.288 7.269 1.00 95.69 88 VAL A O 1
ATOM 614 N N . VAL A 1 89 ? 1.201 -2.375 6.784 1.00 96.75 89 VAL A N 1
ATOM 615 C CA . VAL A 1 89 ? 1.010 -2.415 5.338 1.00 96.75 89 VAL A CA 1
ATOM 616 C C . VAL A 1 89 ? 2.221 -3.098 4.712 1.00 96.75 89 VAL A C 1
ATOM 618 O O . VAL A 1 89 ? 3.362 -2.691 4.917 1.00 96.75 89 VAL A O 1
ATOM 621 N N . MET A 1 90 ? 1.978 -4.152 3.944 1.00 95.06 90 MET A N 1
ATOM 622 C CA . MET A 1 90 ? 2.999 -4.885 3.200 1.00 95.06 90 MET A CA 1
ATOM 623 C C . MET A 1 90 ? 2.689 -4.857 1.710 1.00 95.06 90 MET A C 1
ATOM 625 O O . MET A 1 90 ? 1.541 -4.678 1.308 1.00 95.06 90 MET A O 1
ATOM 629 N N . VAL A 1 91 ? 3.726 -5.061 0.902 1.00 96.12 91 VAL A N 1
ATOM 630 C CA . VAL A 1 91 ? 3.641 -5.217 -0.550 1.00 96.12 91 VAL A CA 1
ATOM 631 C C . VAL A 1 91 ? 4.321 -6.527 -0.936 1.00 96.12 91 VAL A C 1
ATOM 633 O O . VAL A 1 91 ? 5.355 -6.882 -0.364 1.00 96.12 91 VAL A O 1
ATOM 636 N N . ASN A 1 92 ? 3.735 -7.264 -1.874 1.00 97.44 92 ASN A N 1
ATOM 637 C CA . ASN A 1 92 ? 4.361 -8.453 -2.438 1.00 97.44 92 ASN A CA 1
ATOM 638 C C . ASN A 1 92 ? 5.612 -8.064 -3.238 1.00 97.44 92 ASN A C 1
ATOM 640 O O . ASN A 1 92 ? 5.675 -6.991 -3.837 1.00 97.44 92 ASN A O 1
ATOM 644 N N . TYR A 1 93 ? 6.598 -8.960 -3.271 1.00 96.31 93 TYR A N 1
ATOM 645 C CA . TYR A 1 93 ? 7.786 -8.780 -4.099 1.00 96.31 93 TYR A CA 1
ATOM 646 C C . TYR A 1 93 ? 7.416 -8.714 -5.588 1.00 96.31 93 TYR A C 1
ATOM 648 O O . TYR A 1 93 ? 6.651 -9.546 -6.081 1.00 96.31 93 TYR A O 1
ATOM 656 N N . VAL A 1 94 ? 7.996 -7.742 -6.292 1.00 97.62 94 VAL A N 1
ATOM 657 C CA . VAL A 1 94 ? 7.909 -7.581 -7.746 1.00 97.62 94 VAL A CA 1
ATOM 658 C C . VAL A 1 94 ? 9.339 -7.551 -8.275 1.00 97.62 94 VAL A C 1
ATOM 660 O O . VAL A 1 94 ? 10.141 -6.726 -7.845 1.00 97.62 94 VAL A O 1
ATOM 663 N N . ASP A 1 95 ? 9.663 -8.476 -9.177 1.00 96.12 95 ASP A N 1
ATOM 664 C CA . ASP A 1 95 ? 11.001 -8.573 -9.764 1.00 96.12 95 ASP A CA 1
ATOM 665 C C . ASP A 1 95 ? 11.371 -7.301 -10.541 1.00 96.12 95 ASP A C 1
ATOM 667 O O . ASP A 1 95 ? 10.521 -6.704 -11.206 1.00 96.12 95 ASP A O 1
ATOM 671 N N . GLY A 1 96 ? 12.633 -6.886 -10.430 1.00 96.12 96 GLY A N 1
ATOM 672 C CA . GLY A 1 96 ? 13.150 -5.636 -10.994 1.00 96.12 96 GLY A CA 1
ATOM 673 C C . GLY A 1 96 ? 12.806 -4.349 -10.229 1.00 96.12 96 GLY A C 1
ATOM 674 O O . GLY A 1 96 ? 13.221 -3.289 -10.685 1.00 96.12 96 GLY A O 1
ATOM 675 N N . TYR A 1 97 ? 12.088 -4.409 -9.096 1.00 97.38 97 TYR A N 1
ATOM 676 C CA . TYR A 1 97 ? 11.720 -3.228 -8.298 1.00 97.38 97 TYR A CA 1
ATOM 677 C C . TYR A 1 97 ? 12.140 -3.346 -6.828 1.00 97.38 97 TYR A C 1
ATOM 679 O O . TYR A 1 97 ? 11.996 -4.397 -6.203 1.00 97.38 97 TYR A O 1
ATOM 687 N N . ASP A 1 98 ? 12.583 -2.230 -6.252 1.00 96.19 98 ASP A N 1
ATOM 688 C CA . ASP A 1 98 ? 12.666 -2.024 -4.800 1.00 96.19 98 ASP A CA 1
ATOM 689 C C . ASP A 1 98 ? 11.791 -0.817 -4.418 1.00 96.19 98 ASP A C 1
ATOM 691 O O . ASP A 1 98 ? 11.204 -0.169 -5.283 1.00 96.19 98 ASP A O 1
ATOM 695 N N . GLY A 1 99 ? 11.625 -0.500 -3.135 1.00 93.38 99 GLY A N 1
ATOM 696 C CA . GLY A 1 99 ? 10.827 0.660 -2.765 1.00 93.38 99 GLY A CA 1
ATOM 697 C C . GLY A 1 99 ? 10.933 1.139 -1.329 1.00 93.38 99 GLY A C 1
ATOM 698 O O . GLY A 1 99 ? 11.271 0.408 -0.396 1.00 93.38 99 GLY A O 1
ATOM 699 N N . VAL A 1 100 ? 10.550 2.399 -1.166 1.00 93.19 100 VAL A N 1
ATOM 700 C CA . VAL A 1 100 ? 10.667 3.173 0.066 1.00 93.19 100 VAL A CA 1
ATOM 701 C C . VAL A 1 100 ? 9.270 3.540 0.562 1.00 93.19 100 VAL A C 1
ATOM 703 O O . VAL A 1 100 ? 8.368 3.830 -0.226 1.00 93.19 100 VAL A O 1
ATOM 706 N N . TRP A 1 101 ? 9.083 3.503 1.879 1.00 93.12 101 TRP A N 1
ATOM 707 C CA . TRP A 1 101 ? 7.861 3.966 2.535 1.00 93.12 101 TRP A CA 1
ATOM 708 C C . TRP A 1 101 ? 8.000 5.432 2.953 1.00 93.12 101 TRP A C 1
ATOM 710 O O . TRP A 1 101 ? 9.044 5.831 3.469 1.00 93.12 101 TRP A O 1
ATOM 720 N N . SER A 1 102 ? 6.942 6.215 2.768 1.00 88.06 102 SER A N 1
ATOM 721 C CA . SER A 1 102 ? 6.809 7.575 3.295 1.00 88.06 102 SER A CA 1
ATOM 722 C C . SER A 1 102 ? 5.381 7.825 3.797 1.00 88.06 102 SER A C 1
ATOM 724 O O . SER A 1 102 ? 4.455 7.077 3.489 1.00 88.06 102 SER A O 1
ATOM 726 N N . GLY A 1 103 ? 5.211 8.841 4.639 1.00 74.56 103 GLY A N 1
ATOM 727 C CA . GLY A 1 103 ? 4.005 9.048 5.447 1.00 74.56 103 GLY A CA 1
ATOM 728 C C . GLY A 1 103 ? 4.403 9.397 6.880 1.00 74.56 103 GLY A C 1
ATOM 729 O O . GLY A 1 103 ? 5.446 8.940 7.348 1.00 74.56 103 GLY A O 1
ATOM 730 N N . SER A 1 104 ? 3.607 10.243 7.535 1.00 57.38 104 SER A N 1
ATOM 731 C CA . SER A 1 104 ? 4.033 11.178 8.591 1.00 57.38 104 SER A CA 1
ATOM 732 C C . SER A 1 104 ? 5.051 10.639 9.603 1.00 57.38 104 SER A C 1
ATOM 734 O O . SER A 1 104 ? 6.078 11.280 9.809 1.00 57.38 104 SER A O 1
ATOM 736 N N . GLU A 1 105 ? 4.799 9.470 10.202 1.00 67.81 105 GLU A N 1
ATOM 737 C CA . GLU A 1 105 ? 5.660 8.876 11.242 1.00 67.81 105 GLU A CA 1
ATOM 738 C C . GLU A 1 105 ? 5.829 7.345 11.063 1.00 67.81 105 GLU A C 1
ATOM 740 O O . GLU A 1 105 ? 6.083 6.600 12.010 1.00 67.81 105 GLU A O 1
ATOM 745 N N . HIS A 1 106 ? 5.660 6.842 9.832 1.00 68.06 106 HIS A N 1
ATOM 746 C CA . HIS A 1 106 ? 5.346 5.429 9.567 1.00 68.06 106 HIS A CA 1
ATOM 747 C C . HIS A 1 106 ? 6.472 4.670 8.849 1.00 68.06 106 HIS A C 1
ATOM 749 O O . HIS A 1 106 ? 6.507 4.535 7.624 1.00 68.06 106 HIS A O 1
ATOM 755 N N . ILE A 1 107 ? 7.418 4.149 9.636 1.00 73.81 107 ILE A N 1
ATOM 756 C CA . ILE A 1 107 ? 8.600 3.433 9.134 1.00 73.81 107 ILE A CA 1
ATOM 757 C C . ILE A 1 107 ? 8.237 2.001 8.710 1.00 73.81 107 ILE A C 1
ATOM 759 O O . ILE A 1 107 ? 7.661 1.232 9.483 1.00 73.81 107 ILE A O 1
ATOM 763 N N . ASN A 1 108 ? 8.668 1.611 7.505 1.00 85.69 108 ASN A N 1
ATOM 764 C CA . ASN A 1 108 ? 8.565 0.249 6.963 1.00 85.69 108 ASN A CA 1
ATOM 765 C C . ASN A 1 108 ? 7.136 -0.327 6.938 1.00 85.69 108 ASN A C 1
ATOM 767 O O . ASN A 1 108 ? 6.936 -1.505 7.226 1.00 85.69 108 ASN A O 1
ATOM 771 N N . GLY A 1 109 ? 6.144 0.500 6.599 1.00 89.94 109 GLY A N 1
ATOM 772 C CA . GLY A 1 109 ? 4.747 0.069 6.485 1.00 89.94 109 GLY A CA 1
ATOM 773 C C . GLY A 1 109 ? 3.977 0.018 7.810 1.00 89.94 109 GLY A C 1
ATOM 774 O O . GLY A 1 109 ? 2.788 -0.287 7.799 1.00 89.94 109 GLY A O 1
ATOM 775 N N . GLN A 1 110 ? 4.611 0.309 8.952 1.00 93.31 110 GLN A N 1
ATOM 776 C CA . GLN A 1 110 ? 3.936 0.322 10.255 1.00 93.31 110 GLN A CA 1
ATOM 777 C C . GLN A 1 110 ? 3.108 1.595 10.443 1.00 93.31 110 GLN A C 1
ATOM 779 O O . GLN A 1 110 ? 3.662 2.693 10.465 1.00 93.31 110 GLN A O 1
ATOM 784 N N . VAL A 1 111 ? 1.802 1.438 10.650 1.00 93.44 111 VAL A N 1
ATOM 785 C CA . VAL A 1 111 ? 0.850 2.527 10.895 1.00 93.44 111 VAL A CA 1
ATOM 786 C C . VAL A 1 111 ? 0.253 2.356 12.288 1.00 93.44 111 VAL A C 1
ATOM 788 O O . VAL A 1 111 ? -0.442 1.379 12.548 1.00 93.44 111 VAL A O 1
ATOM 791 N N . VAL A 1 112 ? 0.514 3.309 13.181 1.00 92.62 112 VAL A N 1
ATOM 792 C CA . VAL A 1 112 ? -0.184 3.433 14.469 1.00 92.62 112 VAL A CA 1
ATOM 793 C C . VAL A 1 112 ? -1.176 4.577 14.323 1.00 92.62 112 VAL A C 1
ATOM 795 O O . VAL A 1 112 ? -0.777 5.642 13.858 1.00 92.62 112 VAL A O 1
ATOM 798 N N . ILE A 1 113 ? -2.443 4.342 14.665 1.00 92.56 113 ILE A N 1
ATOM 799 C CA . ILE A 1 113 ? -3.534 5.287 14.409 1.00 92.56 113 ILE A CA 1
ATOM 800 C C . ILE A 1 113 ? -4.557 5.303 15.557 1.00 92.56 113 ILE A C 1
ATOM 802 O O . ILE A 1 113 ? -4.953 4.254 16.074 1.00 92.56 113 ILE A O 1
ATOM 806 N N . GLY A 1 114 ? -4.947 6.504 15.979 1.00 92.81 114 GLY A N 1
ATOM 807 C CA . GLY A 1 114 ? -5.908 6.790 17.044 1.00 92.81 114 GLY A CA 1
ATOM 808 C C . GLY A 1 114 ? -7.355 6.961 16.565 1.00 92.81 114 GLY A C 1
ATOM 809 O O . GLY A 1 114 ? -7.659 6.921 15.376 1.00 92.81 114 GLY A O 1
ATOM 810 N N . ALA A 1 115 ? -8.276 7.153 17.513 1.00 94.38 115 ALA A N 1
ATOM 811 C CA . ALA A 1 115 ? -9.708 7.294 17.236 1.00 94.38 115 ALA A CA 1
ATOM 812 C C . ALA A 1 115 ? -10.032 8.571 16.447 1.00 94.38 115 ALA A C 1
ATOM 814 O O . ALA A 1 115 ? -9.718 9.676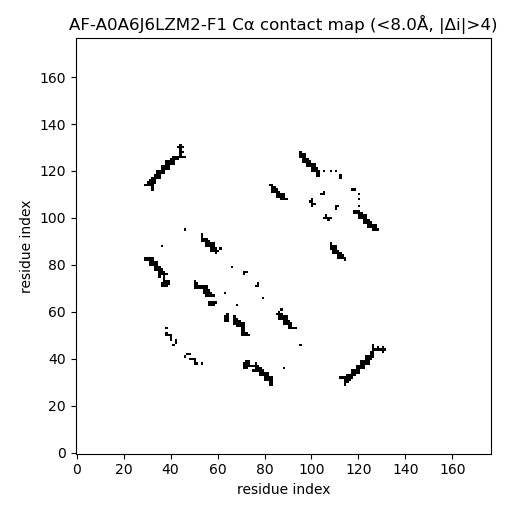 16.886 1.00 94.38 115 ALA A O 1
ATOM 815 N N . GLY A 1 116 ? -10.696 8.411 15.299 1.00 94.31 116 GLY A N 1
ATOM 816 C CA . GLY A 1 116 ? -11.018 9.509 14.383 1.00 94.31 116 GLY A CA 1
ATOM 817 C C . GLY A 1 116 ? -9.825 10.108 13.628 1.00 94.31 116 GLY A C 1
ATOM 818 O O . GLY A 1 116 ? -9.999 11.134 12.973 1.00 94.31 116 GLY A O 1
ATOM 819 N N . GLU A 1 117 ? -8.631 9.513 13.712 1.00 94.19 117 GLU A N 1
ATOM 820 C CA . GLU A 1 117 ? -7.468 9.964 12.940 1.00 94.19 117 GLU A CA 1
ATOM 821 C C . GLU A 1 117 ? -7.528 9.488 11.480 1.00 94.19 117 GLU A C 1
ATOM 823 O O . GLU A 1 117 ? -8.146 8.472 11.148 1.00 94.19 117 GLU A O 1
ATOM 828 N N . GLU A 1 118 ? -6.844 10.223 10.605 1.00 94.25 118 GLU A N 1
ATOM 829 C CA . GLU A 1 118 ? -6.695 9.919 9.183 1.00 94.25 118 GLU A CA 1
ATOM 830 C C . GLU A 1 118 ? -5.208 9.954 8.817 1.00 94.25 118 GLU A C 1
ATOM 832 O O . GLU A 1 118 ? -4.513 10.940 9.072 1.00 94.25 118 GLU A O 1
ATOM 837 N N . VAL A 1 119 ? -4.711 8.862 8.239 1.00 93.38 119 VAL A N 1
ATOM 838 C CA . VAL A 1 119 ? -3.306 8.680 7.861 1.00 93.38 119 VAL A CA 1
ATOM 839 C C . VAL A 1 119 ? -3.212 8.287 6.396 1.00 93.38 119 VAL A C 1
ATOM 841 O O . VAL A 1 119 ? -3.873 7.351 5.953 1.00 93.38 119 VAL A O 1
ATOM 844 N N . THR A 1 120 ? -2.292 8.921 5.673 1.00 93.94 120 THR A N 1
ATOM 845 C CA . THR A 1 120 ? -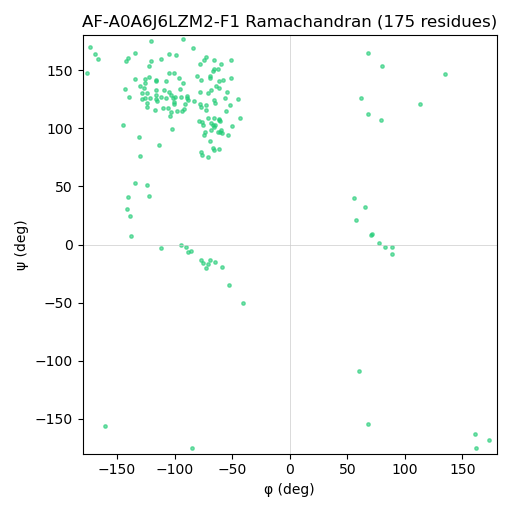1.856 8.469 4.347 1.00 93.94 120 THR A CA 1
ATOM 846 C C . THR A 1 120 ? -0.453 7.889 4.436 1.00 93.94 120 THR A C 1
ATOM 848 O O . THR A 1 120 ? 0.476 8.552 4.902 1.00 93.94 120 THR A O 1
ATOM 851 N N . ILE A 1 121 ? -0.292 6.658 3.952 1.00 94.44 121 ILE A N 1
ATOM 852 C CA . ILE A 1 121 ? 0.999 5.998 3.775 1.00 94.44 121 ILE A CA 1
ATOM 853 C C . ILE A 1 121 ? 1.239 5.721 2.289 1.00 94.44 121 ILE A C 1
ATOM 855 O O . ILE A 1 121 ? 0.370 5.221 1.574 1.00 94.44 121 ILE A O 1
ATOM 859 N N . VAL A 1 122 ? 2.437 6.059 1.821 1.00 94.88 122 VAL A N 1
ATOM 860 C CA . VAL A 1 122 ? 2.845 5.965 0.421 1.00 94.88 122 VAL A CA 1
ATOM 861 C C . VAL A 1 122 ? 3.982 4.957 0.294 1.00 94.88 122 VAL A C 1
ATOM 863 O O . VAL A 1 122 ? 4.993 5.044 0.992 1.00 94.88 122 VAL A O 1
ATOM 866 N N . ARG A 1 123 ? 3.838 4.007 -0.630 1.00 96.06 123 ARG A N 1
ATOM 867 C CA . ARG A 1 123 ? 4.928 3.154 -1.110 1.00 96.06 123 ARG A CA 1
ATOM 868 C C . ARG A 1 123 ? 5.359 3.656 -2.477 1.00 96.06 123 ARG A C 1
ATOM 870 O O . ARG A 1 123 ? 4.593 3.522 -3.429 1.00 96.06 123 ARG A O 1
ATOM 877 N N . THR A 1 124 ? 6.582 4.161 -2.586 1.00 96.38 124 THR A N 1
ATOM 878 C CA . THR A 1 124 ? 7.212 4.403 -3.889 1.00 96.38 124 THR A CA 1
ATOM 879 C C . THR A 1 124 ? 8.043 3.186 -4.254 1.00 96.38 124 THR A C 1
ATOM 881 O O . THR A 1 124 ? 9.009 2.885 -3.555 1.00 96.38 124 THR A O 1
ATOM 884 N N . SER A 1 125 ? 7.663 2.490 -5.321 1.00 97.31 125 SER A N 1
ATOM 885 C CA . SER A 1 125 ? 8.443 1.406 -5.918 1.00 97.31 125 SER A CA 1
ATOM 886 C C . SER A 1 125 ? 9.188 1.932 -7.144 1.00 97.31 125 SER A C 1
ATOM 888 O O . SER A 1 125 ? 8.553 2.404 -8.084 1.00 97.31 125 SER A O 1
ATOM 890 N N . SER A 1 126 ? 10.513 1.848 -7.146 1.00 97.12 126 SER A N 1
ATOM 891 C CA . SER A 1 126 ? 11.364 2.224 -8.280 1.00 97.12 126 SER A CA 1
ATOM 892 C C . SER A 1 126 ? 11.927 0.972 -8.932 1.00 97.12 126 SER A C 1
ATOM 894 O O . SER A 1 126 ? 12.295 0.028 -8.226 1.00 97.12 126 SER A O 1
ATOM 896 N N . ASP A 1 127 ? 11.998 0.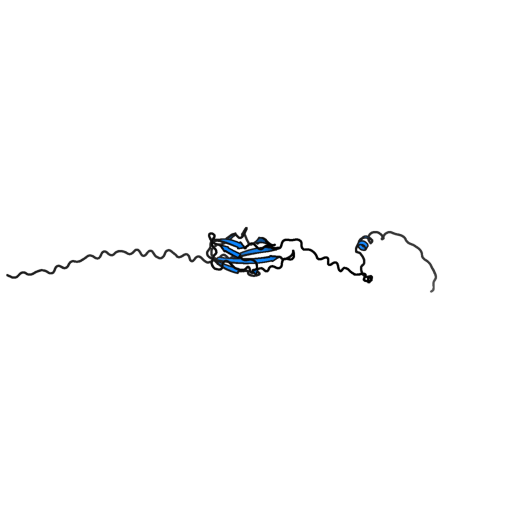960 -10.260 1.00 97.31 127 ASP A N 1
ATOM 897 C CA . ASP A 1 127 ? 12.779 -0.047 -10.964 1.00 97.31 127 ASP A CA 1
ATOM 898 C C . ASP A 1 127 ? 14.278 0.109 -10.667 1.00 97.31 127 ASP A C 1
ATOM 900 O O . ASP A 1 127 ? 14.752 1.158 -10.228 1.00 97.31 127 ASP A O 1
ATOM 904 N N . PHE A 1 128 ? 15.031 -0.970 -10.870 1.00 91.12 128 PHE A N 1
ATOM 905 C CA . PHE A 1 128 ? 16.486 -0.943 -10.818 1.00 91.12 128 PHE A CA 1
ATOM 906 C C . PHE A 1 128 ? 17.083 -1.612 -12.054 1.00 91.12 128 PHE A C 1
ATOM 908 O O . PHE A 1 128 ? 16.681 -2.699 -12.469 1.00 91.12 128 PHE A O 1
ATOM 915 N N . GLY A 1 129 ? 18.106 -0.987 -12.624 1.00 84.12 129 GLY A N 1
ATOM 916 C CA . GLY A 1 129 ? 18.837 -1.555 -13.743 1.00 84.12 129 GLY A CA 1
ATOM 917 C C . GLY A 1 129 ? 19.854 -0.587 -14.321 1.00 84.12 129 GLY A C 1
ATOM 918 O O . GLY A 1 129 ? 20.161 0.457 -13.755 1.00 84.12 129 GLY A O 1
ATOM 919 N N . VAL A 1 130 ? 20.380 -0.939 -15.489 1.00 74.56 130 VAL A N 1
ATOM 920 C CA . VAL A 1 130 ? 21.034 0.038 -16.354 1.00 74.56 130 VAL A CA 1
ATOM 921 C C . VAL A 1 130 ? 19.998 0.439 -17.386 1.00 74.56 130 VAL A C 1
ATOM 923 O O . VAL A 1 130 ? 19.618 -0.388 -18.216 1.00 74.56 130 VAL A O 1
ATOM 926 N N . ALA A 1 131 ? 19.571 1.701 -17.362 1.00 65.06 131 ALA A N 1
ATOM 927 C CA . ALA A 1 131 ? 18.955 2.313 -18.528 1.00 65.06 131 ALA A CA 1
ATOM 928 C C . ALA A 1 131 ? 19.977 2.246 -19.670 1.00 65.06 131 ALA A C 1
ATOM 930 O O . ALA A 1 131 ? 20.895 3.066 -19.752 1.00 65.06 131 ALA A O 1
ATOM 931 N N . VAL A 1 132 ? 19.865 1.221 -20.519 1.00 63.09 132 VAL A N 1
ATOM 932 C CA . VAL A 1 132 ? 20.648 1.152 -21.748 1.00 63.09 132 VAL A CA 1
ATOM 933 C C . VAL A 1 132 ? 20.107 2.266 -22.620 1.00 63.09 132 VAL A C 1
ATOM 935 O O . VAL A 1 132 ? 19.056 2.129 -23.244 1.00 63.09 132 VAL A O 1
ATOM 938 N N . VAL A 1 133 ? 20.811 3.395 -22.611 1.00 63.28 133 VAL A N 1
ATOM 939 C CA . VAL A 1 133 ? 20.627 4.410 -23.634 1.00 63.28 133 VAL A CA 1
ATOM 940 C C . VAL A 1 133 ? 20.987 3.710 -24.932 1.00 63.28 133 VAL A C 1
ATOM 942 O O . VAL A 1 133 ? 22.158 3.417 -25.178 1.00 63.28 133 VAL A O 1
ATOM 945 N N . ASP A 1 134 ? 19.971 3.396 -25.730 1.00 59.66 134 ASP A N 1
ATOM 946 C CA . ASP A 1 134 ? 20.155 3.136 -27.146 1.00 59.66 134 ASP A CA 1
ATOM 947 C C . ASP A 1 134 ? 20.612 4.470 -27.751 1.00 59.66 134 ASP A C 1
ATOM 949 O O . ASP A 1 134 ? 19.814 5.269 -28.244 1.00 59.66 134 ASP A O 1
ATOM 953 N N . ASP A 1 135 ? 21.914 4.757 -27.610 1.00 54.62 135 ASP A N 1
ATOM 954 C CA . ASP A 1 135 ? 22.639 5.639 -28.518 1.00 54.62 135 ASP A CA 1
ATOM 955 C C . ASP A 1 135 ? 22.553 4.952 -29.869 1.00 54.62 135 ASP A C 1
ATOM 957 O O . ASP A 1 135 ? 23.410 4.143 -30.234 1.00 54.62 135 ASP A O 1
ATOM 961 N N . GLY A 1 136 ? 21.409 5.174 -30.518 1.00 54.25 136 GLY A N 1
ATOM 962 C CA . GLY A 1 136 ? 21.006 4.462 -31.704 1.00 54.25 136 GLY A CA 1
ATOM 963 C C . GLY A 1 136 ? 22.050 4.718 -32.764 1.00 54.25 136 GLY A C 1
ATOM 964 O O . GLY A 1 136 ? 21.994 5.735 -33.457 1.00 54.25 136 GLY A O 1
ATOM 965 N N . GLN A 1 137 ? 22.988 3.778 -32.900 1.00 45.94 137 GLN A N 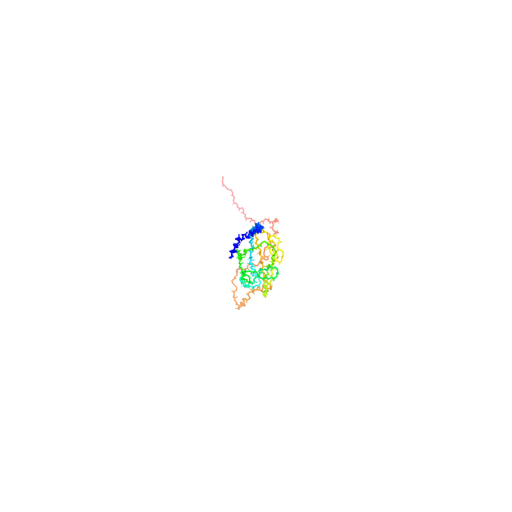1
ATOM 966 C CA . GLN A 1 137 ? 23.879 3.714 -34.037 1.00 45.94 137 GLN A CA 1
ATOM 967 C C . GLN A 1 137 ? 23.015 3.389 -35.246 1.00 45.94 137 GLN A C 1
ATOM 969 O O . GLN A 1 137 ? 22.928 2.250 -35.712 1.00 45.94 137 GLN A O 1
ATOM 974 N N . THR A 1 138 ? 22.422 4.445 -35.802 1.00 40.81 138 THR A N 1
ATOM 975 C CA . THR A 1 138 ? 22.225 4.537 -37.230 1.00 40.81 138 THR A CA 1
ATOM 976 C C . THR A 1 138 ? 23.585 4.240 -37.840 1.00 40.81 138 THR A C 1
ATOM 978 O O . THR A 1 138 ? 24.521 5.041 -37.823 1.00 40.81 138 THR A O 1
ATOM 981 N N . THR A 1 139 ? 23.726 3.016 -38.340 1.00 45.41 139 THR A N 1
ATOM 982 C CA . THR A 1 139 ? 24.834 2.643 -39.207 1.00 45.41 139 THR A CA 1
ATOM 983 C C . THR A 1 139 ? 24.593 3.348 -40.535 1.00 45.41 139 THR A C 1
ATOM 985 O O . THR A 1 139 ? 24.134 2.759 -41.513 1.00 45.41 139 THR A O 1
ATOM 988 N N . GLU A 1 140 ? 24.863 4.658 -40.527 1.00 49.09 140 GLU A N 1
ATOM 989 C CA . GLU A 1 140 ? 24.848 5.551 -41.675 1.00 49.09 140 GLU A CA 1
ATOM 990 C C . GLU A 1 140 ? 25.757 4.950 -42.741 1.00 49.09 140 GLU A C 1
ATOM 992 O O . GLU A 1 140 ? 26.981 5.107 -42.734 1.00 49.09 140 GLU A O 1
ATOM 997 N N . THR A 1 141 ? 25.143 4.199 -43.652 1.00 52.31 141 THR A N 1
ATOM 998 C CA . THR A 1 141 ? 25.834 3.491 -44.723 1.00 52.31 141 THR A CA 1
ATOM 999 C C . THR A 1 141 ? 26.230 4.510 -45.787 1.00 52.31 141 THR A C 1
ATOM 1001 O O . THR A 1 141 ? 25.588 4.651 -46.822 1.00 52.31 141 THR A O 1
ATOM 1004 N N . GLY A 1 142 ? 27.295 5.261 -45.500 1.00 55.94 142 GLY A N 1
ATOM 1005 C CA . GLY A 1 142 ? 27.978 6.132 -46.455 1.00 55.94 142 GLY A CA 1
ATOM 1006 C C . GLY A 1 142 ? 27.166 7.325 -46.971 1.00 55.94 142 GLY A C 1
ATOM 1007 O O . GLY A 1 142 ? 27.371 7.731 -48.114 1.00 55.94 142 GLY A O 1
ATOM 1008 N N . GLY A 1 143 ? 26.266 7.900 -46.167 1.00 49.69 143 GLY A N 1
ATOM 1009 C CA . GLY A 1 143 ? 25.548 9.126 -46.530 1.00 49.69 143 GLY A CA 1
ATOM 1010 C C . GLY A 1 143 ? 26.470 10.355 -46.588 1.00 49.69 143 GLY A C 1
ATOM 1011 O O . GLY A 1 143 ? 27.265 10.602 -45.682 1.00 49.69 143 GLY A O 1
ATOM 1012 N N . THR A 1 144 ? 26.371 11.166 -47.646 1.00 48.44 144 THR A N 1
ATOM 1013 C CA . THR A 1 144 ? 27.132 12.423 -47.755 1.00 48.44 144 THR A CA 1
ATOM 1014 C C . THR A 1 144 ? 26.578 13.497 -46.815 1.00 48.44 144 THR A C 1
ATOM 1016 O O . THR A 1 144 ? 25.437 13.928 -46.974 1.00 48.44 144 THR A O 1
ATOM 1019 N N . LEU A 1 145 ? 27.412 13.976 -45.888 1.00 46.50 145 LEU A N 1
ATOM 1020 C CA . LEU A 1 145 ? 27.067 14.986 -44.879 1.00 46.50 145 LEU A CA 1
ATOM 1021 C C . LEU A 1 145 ? 26.523 16.310 -45.465 1.00 46.50 145 LEU A C 1
ATOM 1023 O O . LEU A 1 145 ? 27.252 16.990 -46.199 1.00 46.50 145 LEU A O 1
ATOM 1027 N N . PRO A 1 146 ? 25.339 16.793 -45.037 1.00 47.03 146 PRO A N 1
ATOM 1028 C CA . PRO A 1 146 ? 25.042 18.221 -45.047 1.00 47.03 146 PRO A CA 1
ATOM 1029 C C . PRO A 1 146 ? 25.874 18.933 -43.961 1.00 47.03 146 PRO A C 1
ATOM 1031 O O . PRO A 1 146 ? 25.913 18.523 -42.802 1.00 47.03 146 PRO A O 1
ATOM 1034 N N . LYS A 1 147 ? 26.565 20.021 -44.322 1.00 47.91 147 LYS A N 1
ATOM 1035 C CA . LYS A 1 147 ? 27.442 20.775 -43.403 1.00 47.91 147 LYS A CA 1
ATOM 1036 C C . LYS A 1 147 ? 26.654 21.680 -42.439 1.00 47.91 147 LYS A C 1
ATOM 1038 O O . LYS A 1 147 ? 26.618 22.889 -42.659 1.00 47.91 147 LYS A O 1
ATOM 1043 N N . THR A 1 148 ? 26.081 21.147 -41.357 1.00 53.88 148 THR A N 1
ATOM 1044 C CA . THR A 1 148 ? 25.456 21.976 -40.295 1.00 53.88 148 THR A CA 1
ATOM 1045 C C . THR A 1 148 ? 25.694 21.482 -38.859 1.00 53.88 148 THR A C 1
ATOM 1047 O O . THR A 1 148 ? 24.794 21.567 -38.028 1.00 53.88 148 THR A O 1
ATOM 1050 N N . SER A 1 149 ? 26.906 21.019 -38.532 1.00 40.50 149 SER A N 1
ATOM 1051 C CA . SER A 1 149 ? 27.276 20.657 -37.150 1.00 40.50 149 SER A CA 1
ATOM 1052 C C . SER A 1 149 ? 28.613 21.288 -36.757 1.00 40.50 149 SER A C 1
ATOM 1054 O O . SER A 1 149 ? 29.676 20.725 -37.014 1.00 40.50 149 SER A O 1
ATOM 1056 N N . SER A 1 150 ? 28.574 22.474 -36.141 1.00 56.28 150 SER A N 1
ATOM 1057 C CA . SER A 1 150 ? 29.761 23.092 -35.531 1.00 56.28 150 SER A CA 1
ATOM 1058 C C . SER A 1 150 ? 30.069 22.408 -34.194 1.00 56.28 150 SER A C 1
ATOM 1060 O O . SER A 1 150 ? 29.237 22.487 -33.290 1.00 56.28 150 SER A O 1
ATOM 1062 N N . PRO A 1 151 ? 31.237 21.764 -34.018 1.00 45.66 151 PRO A N 1
ATOM 1063 C CA . PRO A 1 151 ? 31.572 21.112 -32.758 1.00 45.66 151 PRO A CA 1
ATOM 1064 C C . PRO A 1 151 ? 31.823 22.140 -31.643 1.00 45.66 151 PRO A C 1
ATOM 1066 O O . PRO A 1 151 ? 32.409 23.205 -31.856 1.00 45.66 151 PRO A O 1
ATOM 1069 N N . TRP A 1 152 ? 31.389 21.792 -30.431 1.00 45.53 152 TRP A N 1
ATOM 1070 C CA . TRP A 1 152 ? 31.306 22.675 -29.260 1.00 45.53 152 TRP A CA 1
ATOM 1071 C C . TRP A 1 152 ? 32.656 23.199 -28.735 1.00 45.53 152 TRP A C 1
ATOM 1073 O O . TRP A 1 152 ? 32.689 24.197 -28.016 1.00 45.53 152 TRP A O 1
ATOM 1083 N N . PHE A 1 153 ? 33.779 22.605 -29.151 1.00 45.50 153 PHE A N 1
ATOM 1084 C CA . PHE A 1 153 ? 35.134 23.058 -28.806 1.00 45.50 153 PHE A CA 1
ATOM 1085 C C . PHE A 1 153 ? 35.442 24.508 -29.238 1.00 45.50 153 PHE A C 1
ATOM 1087 O O . PHE A 1 153 ? 36.325 25.143 -28.666 1.00 45.50 153 PHE A O 1
ATOM 1094 N N . ASN A 1 154 ? 34.686 25.073 -30.188 1.00 48.72 154 ASN A N 1
ATOM 1095 C CA . ASN A 1 154 ? 34.845 26.466 -30.624 1.00 48.72 154 ASN A CA 1
ATOM 1096 C C . ASN A 1 154 ? 34.431 27.516 -29.566 1.00 48.72 154 ASN A C 1
ATOM 1098 O O . ASN A 1 154 ? 34.776 28.687 -29.711 1.00 48.72 154 ASN A O 1
ATOM 1102 N N . ALA A 1 155 ? 33.728 27.131 -28.493 1.00 47.31 155 ALA A N 1
ATOM 1103 C CA . ALA A 1 155 ? 33.271 28.067 -27.459 1.00 47.31 155 ALA A CA 1
ATOM 1104 C C . ALA A 1 155 ? 34.396 28.600 -26.542 1.00 47.31 155 ALA A C 1
ATOM 1106 O O . ALA A 1 155 ? 34.237 29.653 -25.928 1.00 47.31 155 ALA A O 1
ATOM 1107 N N . LEU A 1 156 ? 35.547 27.918 -26.465 1.00 44.50 156 LEU A N 1
ATOM 1108 C CA . LEU A 1 156 ? 36.671 28.300 -25.591 1.00 44.50 156 LEU A CA 1
ATOM 1109 C C . LEU A 1 156 ? 37.695 29.247 -26.253 1.00 44.50 156 LEU A C 1
ATOM 1111 O O . LEU A 1 156 ? 38.639 29.683 -25.598 1.00 44.50 156 LEU A O 1
ATOM 1115 N N . GLY A 1 157 ? 37.515 29.602 -27.531 1.00 43.56 157 GLY A N 1
ATOM 1116 C CA . GLY A 1 157 ? 38.462 30.432 -28.292 1.00 43.56 157 GLY A CA 1
ATOM 1117 C C . GLY A 1 157 ? 38.259 31.953 -28.210 1.00 43.56 157 GLY A C 1
ATOM 1118 O O . GLY A 1 157 ? 39.079 32.699 -28.737 1.00 43.56 157 GLY A O 1
ATOM 1119 N N . VAL A 1 158 ? 37.183 32.440 -27.582 1.00 45.91 158 VAL A N 1
ATOM 1120 C CA . VAL A 1 158 ? 36.745 33.855 -27.702 1.00 45.91 158 VAL A CA 1
ATOM 1121 C C . VAL A 1 158 ? 37.289 34.766 -26.577 1.00 45.91 158 VAL A C 1
ATOM 1123 O O . VAL A 1 158 ? 37.054 35.969 -26.567 1.00 45.91 158 VAL A O 1
ATOM 1126 N N . GLY A 1 159 ? 38.057 34.223 -25.627 1.00 41.03 159 GLY A N 1
ATOM 1127 C CA . GLY A 1 159 ? 38.413 34.922 -24.383 1.00 41.03 159 GLY A CA 1
ATOM 1128 C C . GLY A 1 159 ? 39.637 35.855 -24.392 1.00 41.03 159 GLY A C 1
ATOM 1129 O O . GLY A 1 159 ? 39.887 36.475 -23.363 1.00 41.03 159 GLY A O 1
ATOM 1130 N N . LEU A 1 160 ? 40.433 35.944 -25.472 1.00 48.84 160 LEU A N 1
ATOM 1131 C CA . LEU A 1 160 ? 41.805 36.500 -25.385 1.00 48.84 160 LEU A CA 1
ATOM 1132 C C . LEU A 1 160 ? 42.298 37.381 -26.561 1.00 48.84 160 LEU A C 1
ATOM 1134 O O . LEU A 1 160 ? 43.499 37.445 -26.813 1.00 48.84 160 LEU A O 1
ATOM 1138 N N . LEU A 1 161 ? 41.419 38.113 -27.260 1.00 40.03 161 LEU A N 1
ATOM 1139 C CA . LEU A 1 161 ? 41.831 39.078 -28.307 1.00 40.03 161 LEU A CA 1
ATOM 1140 C C . LEU A 1 161 ? 41.124 40.447 -28.224 1.00 40.03 161 LEU A C 1
ATOM 1142 O O . LEU A 1 161 ? 40.583 40.963 -29.199 1.00 40.03 161 LEU A O 1
ATOM 1146 N N . LEU A 1 162 ? 41.177 41.071 -27.044 1.00 46.28 162 LEU A N 1
ATOM 1147 C CA . LEU A 1 162 ? 40.797 42.476 -26.832 1.00 46.28 162 LEU A CA 1
ATOM 1148 C C . LEU A 1 162 ? 41.952 43.283 -26.208 1.00 46.28 162 LEU A C 1
ATOM 1150 O O . LEU A 1 162 ? 41.793 43.984 -25.212 1.00 46.28 162 LEU A O 1
ATOM 1154 N N . SER A 1 163 ? 43.140 43.193 -26.818 1.00 45.75 163 SER A N 1
ATOM 1155 C CA . SER A 1 163 ? 44.297 44.022 -26.462 1.00 45.75 163 SER A CA 1
ATOM 1156 C C . SER A 1 163 ? 45.168 44.407 -27.670 1.00 45.75 163 SER A C 1
ATOM 1158 O O . SER A 1 163 ? 46.045 43.667 -28.100 1.00 45.75 163 SER A O 1
ATOM 1160 N N . ALA A 1 164 ? 44.987 45.661 -28.103 1.00 44.09 164 ALA A N 1
ATOM 1161 C CA . ALA A 1 164 ? 45.922 46.466 -28.902 1.00 44.09 164 ALA A CA 1
ATOM 1162 C C . ALA A 1 164 ? 46.209 46.061 -30.370 1.00 44.09 164 ALA A C 1
ATOM 1164 O O . ALA A 1 164 ? 45.940 44.957 -30.821 1.00 44.09 164 ALA A O 1
ATOM 1165 N N . VAL A 1 165 ? 46.811 47.026 -31.085 1.00 45.28 165 VAL A N 1
ATOM 1166 C CA . VAL A 1 165 ? 47.212 47.016 -32.511 1.00 45.28 165 VAL A CA 1
ATOM 1167 C C . VAL A 1 165 ? 46.023 47.000 -33.498 1.00 45.28 165 VAL A C 1
ATOM 1169 O O . VAL A 1 165 ? 45.296 46.028 -33.603 1.00 45.28 165 VAL A O 1
ATOM 1172 N N . GLY A 1 166 ? 45.735 48.031 -34.296 1.00 33.97 166 GLY A N 1
ATOM 1173 C CA . GLY A 1 166 ? 46.415 49.307 -34.512 1.00 33.97 166 GLY A CA 1
ATOM 1174 C C . GLY A 1 166 ? 47.003 49.429 -35.922 1.00 33.97 166 GLY A C 1
ATOM 1175 O O . GLY A 1 166 ? 47.928 48.712 -36.280 1.00 33.97 166 GLY A O 1
ATOM 1176 N N . THR A 1 167 ? 46.551 50.465 -36.639 1.00 46.25 167 THR A N 1
ATOM 1177 C CA . THR A 1 167 ? 47.132 51.054 -37.867 1.00 46.25 167 THR A CA 1
ATOM 1178 C C . THR A 1 167 ? 46.877 50.380 -39.230 1.00 46.25 167 THR A C 1
ATOM 1180 O O . THR A 1 167 ? 46.702 49.176 -39.343 1.00 46.25 167 THR A O 1
ATOM 1183 N N . ILE A 1 168 ? 46.942 51.240 -40.264 1.00 40.16 168 ILE A N 1
ATOM 1184 C CA . ILE A 1 168 ? 47.031 50.976 -41.717 1.00 40.16 168 ILE A CA 1
ATOM 1185 C C . ILE A 1 168 ? 45.699 50.595 -42.419 1.00 40.16 168 ILE A C 1
ATOM 1187 O O . ILE A 1 168 ? 45.226 49.476 -42.313 1.00 40.16 168 ILE A O 1
ATOM 1191 N N . GLY A 1 169 ? 45.079 51.471 -43.229 1.00 38.94 169 GLY A N 1
ATOM 1192 C CA . GLY A 1 169 ? 45.357 52.902 -43.435 1.00 38.94 169 GLY A CA 1
ATOM 1193 C C . GLY A 1 169 ? 44.769 53.509 -44.720 1.00 38.94 169 GLY A C 1
ATOM 1194 O O . GLY A 1 169 ? 44.140 52.817 -45.507 1.00 38.94 169 GLY A O 1
ATOM 1195 N N . LEU A 1 170 ? 45.113 54.791 -44.945 1.00 39.50 170 LEU A N 1
ATOM 1196 C CA . LEU A 1 170 ? 45.233 55.491 -46.245 1.00 39.50 170 LEU A CA 1
ATOM 1197 C C . LEU A 1 170 ? 43.946 55.614 -47.119 1.00 39.50 170 LEU A C 1
ATOM 1199 O O . LEU A 1 170 ? 43.397 54.622 -47.571 1.00 39.50 170 LEU A O 1
ATOM 1203 N N . ARG A 1 171 ? 43.508 56.804 -47.571 1.00 41.97 171 ARG A N 1
ATOM 1204 C CA . ARG A 1 171 ? 44.234 58.081 -47.748 1.00 41.97 171 ARG A CA 1
ATOM 1205 C C . ARG A 1 171 ? 43.303 59.287 -48.052 1.00 41.97 171 ARG A C 1
ATOM 1207 O O . ARG A 1 171 ? 42.144 59.109 -48.393 1.00 41.97 171 ARG A O 1
ATOM 1214 N N . LYS A 1 172 ? 43.876 60.493 -47.881 1.00 38.19 172 LYS A N 1
ATOM 1215 C CA . LYS A 1 172 ? 43.355 61.885 -48.030 1.00 38.19 172 LYS A CA 1
ATOM 1216 C C . LYS A 1 172 ? 42.655 62.133 -49.395 1.00 38.19 172 LYS A C 1
ATOM 1218 O O . LYS A 1 172 ? 42.936 61.385 -50.322 1.00 38.19 172 LYS A O 1
ATOM 1223 N N . PHE A 1 173 ? 41.773 63.117 -49.630 1.00 40.31 173 PHE A N 1
ATOM 1224 C CA . PHE A 1 173 ? 41.829 64.603 -49.508 1.00 40.31 173 PHE A CA 1
ATOM 1225 C C . PHE A 1 173 ? 40.396 65.177 -49.791 1.00 40.31 173 PHE A C 1
ATOM 1227 O O . PHE A 1 173 ? 39.581 64.411 -50.291 1.00 40.31 173 PHE A O 1
ATOM 1234 N N . ALA A 1 174 ? 39.964 66.443 -49.602 1.00 38.19 174 ALA A N 1
ATOM 1235 C CA . ALA A 1 174 ? 40.463 67.695 -48.982 1.00 38.19 174 ALA A CA 1
ATOM 1236 C C . ALA A 1 174 ? 39.256 68.660 -48.683 1.00 38.19 174 ALA A C 1
ATOM 1238 O O . ALA A 1 174 ? 38.133 68.200 -48.515 1.00 38.19 174 ALA A O 1
ATOM 1239 N N . THR A 1 175 ? 39.482 69.980 -48.586 1.00 40.59 175 THR A N 1
ATOM 1240 C CA . THR A 1 175 ? 38.566 71.065 -48.144 1.00 40.59 175 THR A CA 1
ATOM 1241 C C . THR A 1 175 ? 37.820 71.846 -49.245 1.00 40.59 175 THR A C 1
ATOM 1243 O O . THR A 1 175 ? 38.452 72.263 -50.215 1.00 40.59 175 THR A O 1
ATOM 1246 N N . SER A 1 176 ? 36.557 72.229 -48.998 1.00 39.53 176 SER A N 1
ATOM 1247 C CA . SER A 1 176 ? 35.951 73.569 -49.243 1.00 39.53 176 SER A CA 1
ATOM 1248 C C . SER A 1 176 ? 34.501 73.555 -48.707 1.00 39.53 176 SER A C 1
ATOM 1250 O O . SER A 1 176 ? 33.878 72.499 -48.763 1.00 39.53 176 SER A O 1
ATOM 1252 N N . LYS A 1 177 ? 33.901 74.632 -48.190 1.00 44.06 177 LYS A N 1
ATOM 1253 C CA . LYS A 1 177 ? 34.298 76.048 -48.151 1.00 44.06 177 LYS A CA 1
ATOM 1254 C C . LYS A 1 177 ? 33.752 76.711 -46.882 1.00 44.06 177 LYS A C 1
ATOM 1256 O O . LYS A 1 177 ? 32.676 76.259 -46.438 1.00 44.06 177 LYS A O 1
#

InterPro domains:
  IPR045826 SpaA-like, prealbumin fold domain subgroup 2 [PF19403] (31-120)

Nearest PDB structures (foldseek):
  6vjb-assembly1_A  TM=6.335E-01  e=5.506E-04  Streptococcus pyogenes
  5xyr-assembly1_A  TM=5.628E-01  e=2.376E-03  Streptococcus pyogenes
  3e8v-assembly1_A  TM=5.041E-01  e=6.664E-02  Bacteroides fragilis NCTC 9343
  4yok-assembly1_A  TM=4.487E-01  e=1.128E-01  Parabacteroides merdae ATCC 43184

Secondary structure (DSSP, 8-state):
---PPP--------------------------EEEEEEEEEE--SS----GGGSEEEEEETTEEPTT-SEE--STT-EEEEE-SEEEEEEE---TTEEEEEESTT-GGGEEEE-TT-EEEEEEEEEE-S------------SPPPPS----GGGGGSSSS--S--------------

Radius of gyration: 43.29 Å; Cα contacts (8 Å, |Δi|>4): 250; chains: 1; bounding box: 118×114×114 Å

Foldseek 3Di:
DDDDDDDDDDDDDDDPPPDPPPDPDPPPPQQWEKEFEAEAEAEPQPDDDDQQVKWKFKDDPRDGDPPPGHGFHHDRTDMDTGGAAKIAMDIDDDPQKDWAKDWDPAHRRIDGGGRHYYTYIYIYIYGDDHNPPCPPPPVVVDDDDDPDDDDPVVVPPPPPPPDDDDDDDDDDDDDDD

Sequence (177 aa):
MTIKYAKSLAAAGAVALSLLVVAPSNAVEETPATIHVVSQVVNDNLGTKLASDFTFSVKFGGADIAGSPFAGADGAGTTFTVAPGSYVVMVNYVDGYDGVWSGSEHINGQVVIGAGEEVTIVRTSSDFGVAVVDDGQTTETGGTLPKTSSPWFNALGVGLLLSAVGTIGLRKFATSK

Solvent-accessible surface area (backbone atoms only — not comparable to full-atom values): 11585 Å² total; per-residue (Å²): 138,86,85,84,82,82,88,82,82,83,81,77,78,81,79,81,77,80,76,79,78,74,66,79,72,81,78,74,79,75,45,54,15,38,43,25,45,25,24,40,63,47,59,80,29,82,46,82,75,53,30,55,75,41,41,31,34,47,23,48,95,86,40,70,39,94,78,41,70,38,63,28,28,50,91,80,31,46,79,42,83,40,74,55,46,64,33,39,44,48,67,59,91,51,90,61,49,53,71,50,61,43,41,96,88,28,68,83,35,36,44,76,47,50,68,61,39,76,46,59,39,36,40,41,35,32,40,61,67,75,58,75,75,76,75,72,76,72,76,70,82,77,70,84,79,80,95,80,80,85,67,76,78,67,73,76,72,78,85,80,85,90,76,84,85,83,85,88,77,88,80,88,88,88,91,86,131